Protein AF-A0A8T3Y8F7-F1 (afdb_monomer_lite)

Sequence (311 aa):
MATIGIESIREIRLNVVPAERRFDSCDDLAVHEHVRDAYQSKKYDGEPKSKDEADAQGKKSFNGLMSSFSRICTYPSDQGTVVIADIAPTRYLISQAMRDVVKASPGLSKEEIQDMSPDMANVSLVTPVKSNNQYFLLSQIKGKALGSGEIHAALVAGNIDAGYLKSKNPLAAALREECSEELGMDLSTLDHTSAVYMVDERETGQVNFAFVARNADADRIFDAYEASTKAKLAQKESLEVMALSLLPVAGIALVPLEGAGRGVNVRCYVPSEKGLLWVTETRGLRPYTQATLEYLTDQKNVRFLLEKAGF

pLDDT: mean 88.37, std 11.34, range [41.53, 98.0]

Secondary structure (DSSP, 8-state):
--EEEE-SEEEEEEEEP-S-B-TT--GGGPPPHHHHHHHHHTTGGGS-SSHHHHHHTT-S----EEEEEEEEEEEEETTEEEEEEEEEEEETHHHHHHHHHHHHSTT--HHHHHHH---EEEEEEEEEEEETTEEEEEEEEE-SSTTTTSEESSSEEEE-BGGGGGSSSHHHHHHHHHIIIIIS--GGGG-BPSP-EEEEEGGGTEEEEEEEBSS--HHHHHHHHHHHHHHHHTSSS-HHHHHHHH-SEEEEEEEESSS--SSEEEEEEEEETTEEEEEEEEE-B-HHHHHHHHHTTSHHHHHHHHHHHT-

Structure (mmCIF, N/CA/C/O backbone):
data_AF-A0A8T3Y8F7-F1
#
_entry.id   AF-A0A8T3Y8F7-F1
#
loop_
_atom_site.group_PDB
_atom_site.id
_atom_site.type_symbol
_atom_site.label_atom_id
_atom_site.label_alt_id
_atom_site.label_comp_id
_atom_site.label_asym_id
_atom_site.label_entity_id
_atom_site.label_seq_id
_atom_site.pdbx_PDB_ins_code
_atom_site.Cartn_x
_atom_site.Cartn_y
_atom_site.Cartn_z
_atom_site.occupancy
_atom_site.B_iso_or_equiv
_atom_site.auth_seq_id
_atom_site.auth_comp_id
_atom_site.auth_asym_id
_atom_site.auth_atom_id
_atom_site.pdbx_PDB_model_num
ATOM 1 N N . MET A 1 1 ? 3.620 14.468 -4.538 1.00 72.00 1 MET A N 1
ATOM 2 C CA . MET A 1 1 ? 2.832 14.231 -3.314 1.00 72.00 1 MET A CA 1
ATOM 3 C C . MET A 1 1 ? 1.844 13.123 -3.579 1.00 72.00 1 MET A C 1
ATOM 5 O O . MET A 1 1 ? 1.186 13.164 -4.619 1.00 72.00 1 MET A O 1
ATOM 9 N N . ALA A 1 2 ? 1.736 12.178 -2.649 1.00 83.00 2 ALA A N 1
ATOM 10 C CA . ALA A 1 2 ? 0.695 11.163 -2.664 1.00 83.00 2 ALA A CA 1
ATOM 11 C C . ALA A 1 2 ? -0.717 11.782 -2.663 1.00 83.00 2 ALA A C 1
ATOM 13 O O . ALA A 1 2 ? -0.964 12.768 -1.971 1.00 83.00 2 ALA A O 1
ATOM 14 N N . THR A 1 3 ? -1.647 11.210 -3.431 1.00 91.31 3 THR A N 1
ATOM 15 C CA . THR A 1 3 ? -3.051 11.668 -3.525 1.00 91.31 3 THR A CA 1
ATOM 16 C C . THR A 1 3 ? -3.984 10.493 -3.796 1.00 91.31 3 THR A C 1
ATOM 18 O O . THR A 1 3 ? -3.533 9.466 -4.293 1.00 91.31 3 THR A O 1
ATOM 21 N N . ILE A 1 4 ? -5.287 10.628 -3.550 1.00 91.69 4 ILE A N 1
ATOM 22 C CA . ILE A 1 4 ? -6.250 9.661 -4.096 1.00 91.69 4 ILE A CA 1
ATOM 23 C C . ILE A 1 4 ? -6.363 9.890 -5.606 1.00 91.69 4 ILE A C 1
ATOM 25 O O . ILE A 1 4 ? -6.675 10.993 -6.049 1.00 91.69 4 ILE A O 1
ATOM 29 N N . GLY A 1 5 ? -6.022 8.867 -6.393 1.00 89.56 5 GLY A N 1
ATOM 30 C CA . GLY A 1 5 ? -5.962 8.945 -7.854 1.00 89.56 5 GLY A CA 1
ATOM 31 C C . GLY A 1 5 ? -7.200 8.384 -8.554 1.00 89.56 5 GLY A C 1
ATOM 32 O O . GLY A 1 5 ? -7.607 8.903 -9.588 1.00 89.56 5 GLY A O 1
ATOM 33 N N . ILE A 1 6 ? -7.804 7.326 -8.002 1.00 94.38 6 ILE A N 1
ATOM 34 C CA . ILE A 1 6 ? -9.037 6.718 -8.525 1.00 94.38 6 ILE A CA 1
ATOM 35 C C . ILE A 1 6 ? -9.992 6.510 -7.358 1.00 94.38 6 ILE A C 1
ATOM 37 O O . ILE A 1 6 ? -9.629 5.868 -6.377 1.00 94.38 6 ILE A O 1
ATOM 41 N N . GLU A 1 7 ? -11.220 6.998 -7.484 1.00 93.88 7 GLU A N 1
ATOM 42 C CA . GLU A 1 7 ? -12.253 6.898 -6.453 1.00 93.88 7 GLU A CA 1
ATOM 43 C C . GLU A 1 7 ? -13.408 5.988 -6.883 1.00 93.88 7 GLU A C 1
ATOM 45 O O . GLU A 1 7 ? -13.609 5.716 -8.074 1.00 93.88 7 GLU A O 1
ATOM 50 N N . SER A 1 8 ? -14.203 5.554 -5.899 1.00 92.88 8 SER A N 1
ATOM 51 C CA . SER A 1 8 ? -15.443 4.795 -6.105 1.00 92.88 8 SER A CA 1
ATOM 52 C C . SER A 1 8 ? -15.264 3.585 -7.024 1.00 92.88 8 SER A C 1
ATOM 54 O O . SER A 1 8 ? -16.085 3.328 -7.906 1.00 92.88 8 SER A O 1
ATOM 56 N N . ILE A 1 9 ? -14.172 2.842 -6.839 1.00 96.56 9 ILE A N 1
ATOM 57 C CA . ILE A 1 9 ? -13.881 1.644 -7.621 1.00 96.56 9 ILE A CA 1
ATOM 58 C C . ILE A 1 9 ? -14.970 0.609 -7.346 1.00 96.56 9 ILE A C 1
ATOM 60 O O . ILE A 1 9 ? -15.207 0.189 -6.212 1.00 96.56 9 ILE A O 1
ATOM 64 N N . ARG A 1 10 ? -15.647 0.210 -8.418 1.00 94.69 10 ARG A N 1
ATOM 65 C CA . ARG A 1 10 ? -16.673 -0.830 -8.407 1.00 94.69 10 ARG A CA 1
ATOM 66 C C . ARG A 1 10 ? -16.075 -2.193 -8.720 1.00 94.69 10 ARG A C 1
ATOM 68 O O . ARG A 1 10 ? -16.471 -3.195 -8.134 1.00 94.69 10 ARG A O 1
ATOM 75 N N . GLU A 1 11 ? -15.173 -2.233 -9.693 1.00 95.19 11 GLU A N 1
ATOM 76 C CA . GLU A 1 11 ? -14.611 -3.464 -10.231 1.00 95.19 11 GLU A CA 1
ATOM 77 C C . GLU A 1 11 ? -13.173 -3.218 -10.685 1.00 95.19 11 GLU A C 1
ATOM 79 O O . GLU A 1 11 ? -12.876 -2.182 -11.282 1.00 95.19 11 GLU A O 1
ATOM 84 N N . ILE A 1 12 ? -12.302 -4.198 -10.437 1.00 96.62 12 ILE A N 1
ATOM 85 C CA . ILE A 1 12 ? -10.955 -4.248 -11.003 1.00 96.62 12 ILE A CA 1
ATOM 86 C C . ILE A 1 12 ? -10.829 -5.522 -11.831 1.00 96.62 12 ILE A C 1
ATOM 88 O O . ILE A 1 12 ? -11.021 -6.626 -11.319 1.00 96.62 12 ILE A O 1
ATOM 92 N N . ARG A 1 13 ? -10.472 -5.364 -13.105 1.00 96.38 13 ARG A N 1
ATOM 93 C CA . ARG A 1 13 ? -10.138 -6.451 -14.026 1.00 96.38 13 ARG A CA 1
ATOM 94 C C . ARG A 1 13 ? -8.639 -6.429 -14.270 1.00 96.38 13 ARG A C 1
ATOM 96 O O . ARG A 1 13 ? -8.120 -5.465 -14.827 1.00 96.38 13 ARG A O 1
ATOM 103 N N . LEU A 1 14 ? -7.961 -7.482 -13.830 1.00 97.19 14 LEU A N 1
ATOM 104 C CA . LEU A 1 14 ? -6.518 -7.620 -13.984 1.00 97.19 14 LEU A CA 1
ATOM 105 C C . LEU A 1 14 ? -6.192 -8.581 -15.121 1.00 97.19 14 LEU A C 1
ATOM 107 O O . LEU A 1 14 ? -6.628 -9.733 -15.093 1.00 97.19 14 LEU A O 1
ATOM 111 N N . ASN A 1 15 ? -5.375 -8.125 -16.067 1.00 97.06 15 ASN A N 1
ATOM 112 C CA . ASN A 1 15 ? -4.723 -8.990 -17.039 1.00 97.06 15 ASN A CA 1
ATOM 113 C C . ASN A 1 15 ? -3.286 -9.228 -16.574 1.00 97.06 15 ASN A C 1
ATOM 115 O O . ASN A 1 15 ? -2.488 -8.298 -16.472 1.00 97.06 15 ASN A O 1
ATOM 119 N N . VAL A 1 16 ? -2.952 -10.478 -16.266 1.00 97.00 16 VAL A N 1
ATOM 120 C CA . VAL A 1 16 ? -1.590 -10.834 -15.862 1.00 97.00 16 VAL A CA 1
ATOM 121 C C . VAL A 1 16 ? -0.736 -11.003 -17.111 1.00 97.00 16 VAL A C 1
ATOM 123 O O . VAL A 1 16 ? -0.972 -11.905 -17.915 1.00 97.00 16 VAL A O 1
ATOM 126 N N . VAL A 1 17 ? 0.273 -10.150 -17.254 1.00 96.44 17 VAL A N 1
ATOM 127 C CA . VAL A 1 17 ? 1.297 -10.272 -18.287 1.00 96.44 17 VAL A CA 1
ATOM 128 C C . VAL A 1 17 ? 2.363 -11.249 -17.780 1.00 96.44 17 VAL A C 1
ATOM 130 O O . VAL A 1 17 ? 2.964 -11.005 -16.735 1.00 96.44 17 VAL A O 1
ATOM 133 N N . PRO A 1 18 ? 2.616 -12.372 -18.477 1.00 92.69 18 PRO A N 1
ATOM 134 C CA . PRO A 1 18 ? 3.508 -13.416 -17.971 1.00 92.69 18 PRO A CA 1
ATOM 135 C C . PRO A 1 18 ? 4.997 -13.039 -18.034 1.00 92.69 18 PRO A C 1
ATOM 137 O O . PRO A 1 18 ? 5.813 -13.669 -17.366 1.00 92.69 18 PRO A O 1
ATOM 140 N N . ALA A 1 19 ? 5.364 -12.049 -18.851 1.00 94.94 19 ALA A N 1
ATOM 141 C CA . ALA A 1 19 ? 6.744 -11.607 -19.013 1.00 94.94 19 ALA A CA 1
ATOM 142 C C . ALA A 1 19 ? 7.189 -10.697 -17.855 1.00 94.94 19 ALA A C 1
ATOM 144 O O . ALA A 1 19 ? 6.451 -9.806 -17.440 1.00 94.94 19 ALA A O 1
ATOM 145 N N . GLU A 1 20 ? 8.416 -10.902 -17.362 1.00 94.50 20 GLU A N 1
ATOM 146 C CA . GLU A 1 20 ? 9.040 -10.008 -16.378 1.00 94.50 20 GLU A CA 1
ATOM 147 C C . GLU A 1 20 ? 9.267 -8.624 -17.003 1.00 94.50 20 GLU A C 1
ATOM 149 O O . GLU A 1 20 ? 9.954 -8.501 -18.017 1.00 94.50 20 GLU A O 1
ATOM 154 N N . ARG A 1 21 ? 8.734 -7.582 -16.361 1.00 94.69 21 ARG A N 1
ATOM 155 C CA . ARG A 1 21 ? 9.049 -6.184 -16.635 1.00 94.69 21 ARG A CA 1
ATOM 156 C C . ARG A 1 21 ? 10.413 -5.853 -16.034 1.00 94.69 21 ARG A C 1
ATOM 158 O O . ARG A 1 21 ? 10.587 -5.763 -14.815 1.00 94.69 21 ARG A O 1
ATOM 165 N N . ARG A 1 22 ? 11.395 -5.691 -16.911 1.00 92.69 22 ARG A N 1
ATOM 166 C CA . ARG A 1 22 ? 12.794 -5.379 -16.595 1.00 92.69 22 ARG A CA 1
ATOM 167 C C . ARG A 1 22 ? 13.121 -3.942 -16.992 1.00 92.69 22 ARG A C 1
ATOM 169 O O . ARG A 1 22 ? 12.392 -3.318 -17.754 1.00 92.69 22 ARG A O 1
ATOM 176 N N . PHE A 1 23 ? 14.264 -3.438 -16.531 1.00 92.25 23 PHE A N 1
ATOM 177 C CA . PHE A 1 23 ? 14.743 -2.103 -16.909 1.00 92.25 23 PHE A CA 1
ATOM 178 C C . PHE A 1 23 ? 14.989 -1.958 -18.427 1.00 92.25 23 PHE A C 1
ATOM 180 O O . PHE A 1 23 ? 14.944 -0.849 -18.946 1.00 92.25 23 PHE A O 1
ATOM 187 N N . ASP A 1 24 ? 15.250 -3.064 -19.131 1.00 92.38 24 ASP A N 1
ATOM 188 C CA . ASP A 1 24 ? 15.503 -3.130 -20.576 1.00 92.38 24 ASP A CA 1
ATOM 189 C C . ASP A 1 24 ? 14.273 -3.555 -21.399 1.00 92.38 24 ASP A C 1
ATOM 191 O O . ASP A 1 24 ? 14.394 -3.824 -22.592 1.00 92.38 24 ASP A O 1
ATOM 195 N N . SER A 1 25 ? 13.097 -3.659 -20.772 1.00 94.69 25 SER A N 1
ATOM 196 C CA . SER A 1 25 ? 11.861 -4.007 -21.478 1.00 94.69 25 SER A CA 1
ATOM 197 C C . SER A 1 25 ? 11.444 -2.909 -22.459 1.00 94.69 25 SER A C 1
ATOM 199 O O . SER A 1 25 ? 11.764 -1.734 -22.275 1.00 94.69 25 SER A O 1
ATOM 201 N N . CYS A 1 26 ? 10.732 -3.302 -23.513 1.00 92.69 26 CYS A N 1
ATOM 202 C CA . CYS A 1 26 ? 10.234 -2.415 -24.565 1.00 92.69 26 CYS A CA 1
ATOM 203 C C . CYS A 1 26 ? 8.699 -2.454 -24.629 1.00 92.69 26 CYS A C 1
ATOM 205 O O . CYS A 1 26 ? 8.064 -3.246 -23.927 1.00 92.69 26 CYS A O 1
ATOM 207 N N . ASP A 1 27 ? 8.129 -1.602 -25.484 1.00 92.00 27 ASP A N 1
ATOM 208 C CA . ASP A 1 27 ? 6.693 -1.528 -25.775 1.00 92.00 27 ASP A CA 1
ATOM 209 C C . ASP A 1 27 ? 5.845 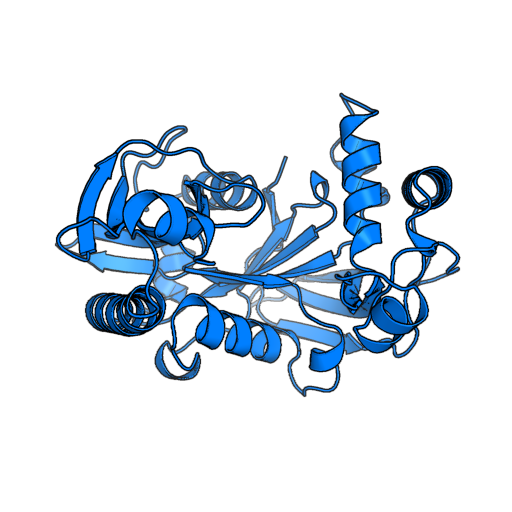-1.373 -24.499 1.00 92.00 27 ASP A C 1
ATOM 211 O O . ASP A 1 27 ? 6.178 -0.574 -23.623 1.00 92.00 27 ASP A O 1
ATOM 215 N N . ASP A 1 28 ? 4.777 -2.160 -24.362 1.00 89.56 28 ASP A N 1
ATOM 216 C CA . ASP A 1 28 ? 3.835 -2.116 -23.238 1.00 89.56 28 ASP A CA 1
ATOM 217 C C . ASP A 1 28 ? 4.464 -2.458 -21.876 1.00 89.56 28 ASP A C 1
ATOM 219 O O . ASP A 1 28 ? 3.794 -2.348 -20.854 1.00 89.56 28 ASP A O 1
ATOM 223 N N . LEU A 1 29 ? 5.727 -2.897 -21.834 1.00 94.50 29 LEU A N 1
ATOM 224 C CA . LEU A 1 29 ? 6.481 -3.171 -20.606 1.00 94.50 29 LEU A CA 1
ATOM 225 C C . LEU A 1 29 ? 7.627 -2.179 -20.379 1.00 94.50 29 LEU A C 1
ATOM 227 O O . LEU A 1 29 ? 8.376 -2.328 -19.410 1.00 94.50 29 LEU A O 1
ATOM 231 N N . ALA A 1 30 ? 7.782 -1.171 -21.237 1.00 94.62 30 ALA A N 1
ATOM 232 C CA . ALA A 1 30 ? 8.869 -0.213 -21.128 1.00 94.62 30 ALA A CA 1
ATOM 233 C C . ALA A 1 30 ? 8.906 0.464 -19.748 1.00 94.62 30 ALA A C 1
ATOM 235 O O . ALA A 1 30 ? 7.884 0.759 -19.120 1.00 94.62 30 ALA A O 1
ATOM 236 N N . VAL A 1 31 ? 10.124 0.687 -19.261 1.00 95.06 31 VAL A N 1
ATOM 237 C CA . VAL A 1 31 ? 10.403 1.532 -18.098 1.00 95.06 31 VAL A CA 1
ATOM 238 C C . VAL A 1 31 ? 10.923 2.860 -18.630 1.00 95.06 31 VAL A C 1
ATOM 240 O O . VAL A 1 31 ? 11.745 2.870 -19.549 1.00 95.06 31 VAL A O 1
ATOM 243 N N . HIS A 1 32 ? 10.451 3.967 -18.058 1.00 96.12 32 HIS A N 1
ATOM 244 C CA . HIS A 1 32 ? 10.856 5.302 -18.486 1.00 96.12 32 HIS A CA 1
ATOM 245 C C . HIS A 1 32 ? 12.386 5.455 -18.472 1.00 96.12 32 HIS A C 1
ATOM 247 O O . HIS A 1 32 ? 13.063 4.970 -17.558 1.00 96.12 32 HIS A O 1
ATOM 253 N N . GLU A 1 33 ? 12.938 6.155 -19.466 1.00 96.31 33 GLU A N 1
ATOM 254 C CA . GLU A 1 33 ? 14.385 6.237 -19.692 1.00 96.31 33 GLU A CA 1
ATOM 255 C C . GLU A 1 33 ? 15.163 6.744 -18.472 1.00 96.31 33 GLU A C 1
ATOM 257 O O . GLU A 1 33 ? 16.137 6.119 -18.074 1.00 96.31 33 GLU A O 1
ATOM 262 N N . HIS A 1 34 ? 14.684 7.785 -17.788 1.00 95.69 34 HIS A N 1
ATOM 263 C CA . HIS A 1 34 ? 15.323 8.283 -16.566 1.00 95.69 34 HIS A CA 1
ATOM 264 C C . HIS A 1 34 ? 15.403 7.236 -15.447 1.00 95.69 34 HIS A C 1
ATOM 266 O O . HIS A 1 34 ? 16.423 7.134 -14.763 1.00 95.69 34 HIS A O 1
ATOM 272 N N . VAL A 1 35 ? 14.356 6.425 -15.270 1.00 96.31 35 VAL A N 1
ATOM 273 C CA . VAL A 1 35 ? 14.344 5.353 -14.266 1.00 96.31 35 VAL A CA 1
ATOM 274 C C . VAL A 1 35 ? 15.277 4.223 -14.690 1.00 96.31 35 VAL A C 1
ATOM 276 O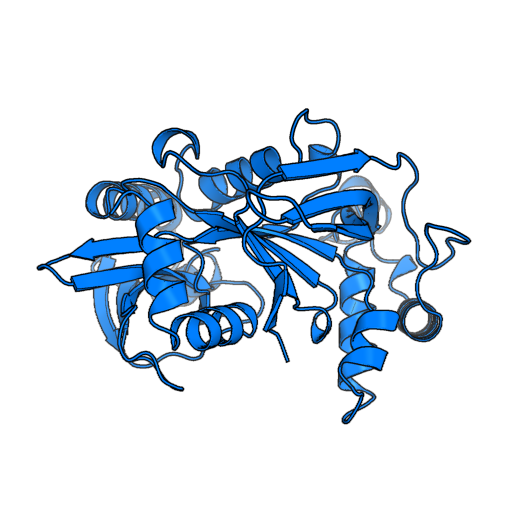 O . VAL A 1 35 ? 16.022 3.705 -13.858 1.00 96.31 35 VAL A O 1
ATOM 279 N N . ARG A 1 36 ? 15.301 3.873 -15.980 1.00 96.56 36 ARG A N 1
ATOM 280 C CA . ARG A 1 36 ? 16.244 2.901 -16.546 1.00 96.56 36 ARG A CA 1
ATOM 281 C C . ARG A 1 36 ? 17.696 3.330 -16.326 1.00 96.56 36 ARG A C 1
ATOM 283 O O . ARG A 1 36 ? 18.497 2.538 -15.830 1.00 96.56 36 ARG A O 1
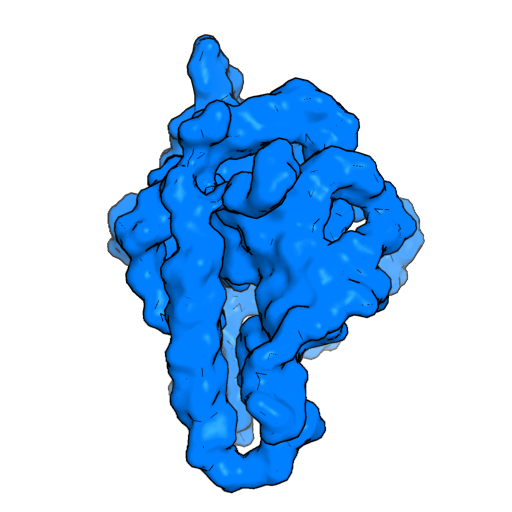ATOM 290 N N . ASP A 1 37 ? 18.025 4.575 -16.642 1.00 96.38 37 ASP A N 1
ATOM 291 C CA . ASP A 1 37 ? 19.382 5.111 -16.538 1.00 96.38 37 ASP A CA 1
ATOM 292 C C . ASP A 1 37 ? 19.830 5.189 -15.067 1.00 96.38 37 ASP A C 1
ATOM 294 O O . ASP A 1 37 ? 20.960 4.820 -14.718 1.00 96.38 37 ASP A O 1
ATOM 298 N N . ALA A 1 38 ? 18.925 5.577 -14.160 1.00 96.50 38 ALA A N 1
ATOM 299 C CA . ALA A 1 38 ? 19.158 5.504 -12.719 1.00 96.50 38 ALA A CA 1
ATOM 300 C C . ALA A 1 38 ? 19.394 4.054 -12.257 1.00 96.50 38 ALA A C 1
ATOM 302 O O . ALA A 1 38 ? 20.355 3.777 -11.538 1.00 96.50 38 ALA A O 1
ATOM 303 N N . TYR A 1 39 ? 18.578 3.106 -12.721 1.00 96.56 39 TYR A N 1
ATOM 304 C CA . TYR A 1 39 ? 18.707 1.689 -12.383 1.00 96.56 39 TYR A CA 1
ATOM 305 C C . TYR A 1 39 ? 20.062 1.107 -12.820 1.00 96.56 39 TYR A C 1
ATOM 307 O O . TYR A 1 39 ? 20.736 0.421 -12.043 1.00 96.56 39 TYR A O 1
ATOM 315 N N . GLN A 1 40 ? 20.491 1.418 -14.046 1.00 95.88 40 GLN A N 1
ATOM 316 C CA . GLN A 1 40 ? 21.772 0.978 -14.601 1.00 95.88 40 GLN A CA 1
ATOM 317 C C . GLN A 1 40 ? 22.963 1.629 -13.894 1.00 95.88 40 GLN A C 1
ATOM 319 O O . GLN A 1 40 ? 23.891 0.929 -13.481 1.00 95.88 40 GLN A O 1
ATOM 324 N N . SER A 1 41 ? 22.940 2.952 -13.703 1.00 95.56 41 SER A N 1
ATOM 325 C CA . SER A 1 41 ? 24.039 3.683 -13.053 1.00 95.56 41 SER A CA 1
ATOM 326 C C . SER A 1 41 ? 24.266 3.242 -11.603 1.00 95.56 41 SER A C 1
ATOM 328 O O . SER A 1 41 ? 25.408 3.194 -11.139 1.00 95.56 41 SER A O 1
ATOM 330 N N . LYS A 1 42 ? 23.199 2.838 -10.902 1.00 95.81 42 LYS A N 1
ATOM 331 C CA . LYS A 1 42 ? 23.252 2.271 -9.546 1.00 95.81 42 LYS A CA 1
ATOM 332 C C . LYS A 1 42 ? 23.576 0.778 -9.500 1.00 95.81 42 LYS A C 1
ATOM 334 O O . LYS A 1 42 ? 23.748 0.240 -8.410 1.00 95.81 42 LYS A O 1
ATOM 339 N N . LYS A 1 43 ? 23.708 0.121 -10.658 1.00 94.06 43 LYS A N 1
ATOM 340 C CA . LYS A 1 43 ? 23.996 -1.316 -10.803 1.00 94.06 43 LYS A CA 1
ATOM 341 C C . LYS A 1 43 ? 22.958 -2.224 -10.131 1.00 94.06 43 LYS A C 1
ATOM 343 O O . LYS A 1 43 ? 23.296 -3.324 -9.700 1.00 94.06 43 LYS A O 1
ATOM 348 N N . TYR A 1 44 ? 21.694 -1.801 -10.079 1.00 94.06 44 TYR A N 1
ATOM 349 C CA . TYR A 1 44 ? 20.625 -2.592 -9.456 1.00 94.06 44 TYR A CA 1
ATOM 350 C C . TYR A 1 44 ? 20.325 -3.906 -10.182 1.00 94.06 44 TYR A C 1
ATOM 352 O O . TYR A 1 44 ? 19.793 -4.830 -9.575 1.00 94.06 44 TYR A O 1
ATOM 360 N N . ASP A 1 45 ? 20.700 -4.034 -11.457 1.00 88.69 45 ASP A N 1
ATOM 361 C CA . ASP A 1 45 ? 20.543 -5.292 -12.195 1.00 88.69 45 ASP A CA 1
ATOM 362 C C . ASP A 1 45 ? 21.353 -6.454 -11.596 1.00 88.69 45 ASP A C 1
ATOM 364 O O . ASP A 1 45 ? 20.930 -7.607 -11.678 1.00 88.69 45 ASP A O 1
ATOM 368 N N . GLY A 1 46 ? 22.477 -6.143 -10.940 1.00 87.06 46 GLY A N 1
ATOM 369 C CA . GLY A 1 46 ? 23.342 -7.119 -10.275 1.00 87.06 46 GLY A CA 1
ATOM 370 C C . GLY A 1 46 ? 22.902 -7.503 -8.859 1.00 87.06 46 GLY A C 1
ATOM 371 O O . GLY A 1 46 ? 23.640 -8.202 -8.162 1.00 87.06 46 GLY A O 1
ATOM 372 N N . GLU A 1 47 ? 21.749 -7.028 -8.385 1.00 91.62 47 GLU A N 1
ATOM 373 C CA . GLU A 1 47 ? 21.192 -7.450 -7.100 1.00 91.62 47 GLU A CA 1
ATOM 374 C C . GLU A 1 47 ? 20.312 -8.699 -7.265 1.00 91.62 47 GLU A C 1
ATOM 376 O O . GLU A 1 47 ? 19.483 -8.744 -8.177 1.00 91.62 47 GLU A O 1
ATOM 381 N N . PRO A 1 48 ? 20.471 -9.715 -6.398 1.00 90.12 48 PRO A N 1
ATOM 382 C CA . PRO A 1 48 ? 19.759 -10.977 -6.532 1.00 90.12 48 PRO A CA 1
ATOM 383 C C . PRO A 1 48 ? 18.273 -10.790 -6.233 1.00 90.12 48 PRO A C 1
ATOM 385 O O . PRO A 1 48 ? 17.909 -10.055 -5.306 1.00 90.12 48 PRO A O 1
ATOM 388 N N . LYS A 1 49 ? 17.416 -11.492 -6.982 1.00 87.56 49 LYS A N 1
ATOM 389 C CA . LYS A 1 49 ? 15.954 -11.481 -6.782 1.00 87.56 49 LYS A CA 1
ATOM 390 C C . LYS A 1 49 ? 15.397 -12.690 -6.044 1.00 87.56 49 LYS A C 1
ATOM 392 O O . LYS A 1 49 ? 14.220 -12.714 -5.694 1.00 87.56 49 LYS A O 1
ATOM 397 N N . SER A 1 50 ? 16.229 -13.688 -5.790 1.00 89.06 50 SER A N 1
ATOM 398 C CA . SER A 1 50 ? 15.861 -14.883 -5.041 1.00 89.06 50 SER A CA 1
ATOM 399 C C . SER A 1 50 ? 16.974 -15.270 -4.081 1.00 89.06 50 SER A C 1
ATOM 401 O O . SER A 1 50 ? 18.112 -14.803 -4.193 1.00 89.06 50 SER A O 1
ATOM 403 N N . LYS A 1 5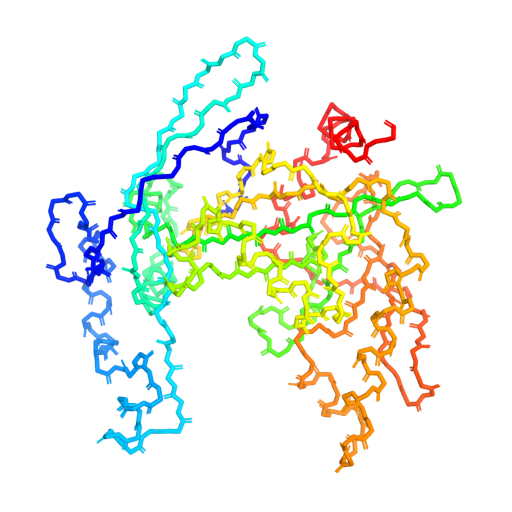1 ? 16.645 -16.158 -3.142 1.00 91.62 51 LYS A N 1
ATOM 404 C CA . LYS A 1 51 ? 17.641 -16.764 -2.265 1.00 91.62 51 LYS A CA 1
ATOM 405 C C . LYS A 1 51 ? 18.719 -17.500 -3.066 1.00 91.62 51 LYS A C 1
ATOM 407 O O . LYS A 1 51 ? 19.893 -17.288 -2.802 1.00 91.62 51 LYS A O 1
ATOM 412 N N . ASP A 1 52 ? 18.329 -18.276 -4.075 1.00 92.75 52 ASP A N 1
ATOM 413 C CA . ASP A 1 52 ? 19.268 -19.041 -4.904 1.00 92.75 52 ASP A CA 1
ATOM 414 C C . ASP A 1 52 ? 20.259 -18.127 -5.637 1.00 92.75 52 ASP A C 1
ATOM 416 O O . ASP A 1 52 ? 21.456 -18.408 -5.689 1.00 92.75 52 ASP A O 1
ATOM 420 N N . GLU A 1 53 ? 19.783 -16.994 -6.165 1.00 92.69 53 GLU A N 1
ATOM 421 C CA . GLU A 1 53 ? 20.657 -15.994 -6.779 1.00 92.69 53 GLU A CA 1
ATOM 422 C C . GLU A 1 53 ? 21.573 -15.323 -5.752 1.00 92.69 53 GLU A C 1
ATOM 424 O O . GLU A 1 53 ? 22.738 -15.063 -6.053 1.00 92.69 53 GLU A O 1
ATOM 429 N N . ALA A 1 54 ? 21.075 -15.041 -4.545 1.00 93.25 54 ALA A N 1
ATOM 430 C CA . ALA A 1 54 ? 21.887 -14.456 -3.485 1.00 93.25 54 ALA A CA 1
ATOM 431 C C . ALA A 1 54 ? 22.991 -15.416 -3.039 1.00 93.25 54 ALA A C 1
ATOM 433 O O . ALA A 1 54 ? 24.152 -15.011 -2.984 1.00 93.25 54 ALA A O 1
ATOM 434 N N . ASP A 1 55 ? 22.655 -16.686 -2.820 1.00 93.50 55 ASP A N 1
ATOM 435 C CA . ASP A 1 55 ? 23.599 -17.735 -2.442 1.00 93.50 55 ASP A CA 1
ATOM 436 C C . ASP A 1 55 ? 24.666 -17.924 -3.538 1.00 93.50 55 ASP A C 1
ATOM 438 O O . ASP A 1 55 ? 25.862 -17.944 -3.239 1.00 93.50 55 ASP A O 1
ATOM 442 N N . ALA A 1 56 ? 24.266 -17.945 -4.818 1.00 94.31 56 ALA A N 1
ATOM 443 C CA . ALA A 1 56 ? 25.189 -18.021 -5.957 1.00 94.31 56 ALA A CA 1
ATOM 444 C C . ALA A 1 56 ? 26.134 -16.808 -6.063 1.00 94.31 56 ALA A C 1
ATOM 446 O O . ALA A 1 56 ? 27.257 -16.933 -6.552 1.00 94.31 56 ALA A O 1
ATOM 447 N N . GLN A 1 57 ? 25.694 -15.639 -5.595 1.00 93.56 57 GLN A N 1
ATOM 448 C CA . GLN A 1 57 ? 26.480 -14.403 -5.564 1.00 93.56 57 GLN A CA 1
ATOM 449 C C . GLN A 1 57 ? 27.220 -14.182 -4.231 1.00 93.56 57 GLN A C 1
ATOM 451 O O . GLN A 1 57 ? 27.884 -13.157 -4.068 1.00 93.56 57 GLN A O 1
ATOM 456 N N . GLY A 1 58 ? 27.105 -15.096 -3.258 1.00 93.06 58 GLY A N 1
ATOM 457 C CA . GLY A 1 58 ? 27.683 -14.934 -1.919 1.00 93.06 58 GLY A CA 1
ATOM 458 C C . GLY A 1 58 ? 27.061 -13.795 -1.096 1.00 93.06 58 GLY A C 1
ATOM 459 O O . GLY A 1 58 ? 27.708 -13.247 -0.199 1.00 93.06 58 GLY A O 1
ATOM 460 N N . LYS A 1 59 ? 25.820 -13.406 -1.400 1.00 89.75 59 LYS A N 1
ATOM 461 C CA . LYS A 1 59 ? 25.059 -12.352 -0.717 1.00 89.75 59 LYS A CA 1
ATOM 462 C C . LYS A 1 59 ? 24.112 -12.956 0.324 1.00 89.75 59 LYS A C 1
ATOM 464 O O . LYS A 1 59 ? 23.565 -14.032 0.139 1.00 89.75 59 LYS A O 1
ATOM 469 N N . LYS A 1 60 ? 23.883 -12.234 1.428 1.00 85.75 60 LYS A N 1
ATOM 470 C CA . LYS A 1 60 ? 22.993 -12.671 2.530 1.00 85.75 60 LYS A CA 1
ATOM 471 C C . LYS A 1 60 ? 21.526 -12.265 2.355 1.00 85.75 60 LYS A C 1
ATOM 473 O O . LYS A 1 60 ? 20.687 -12.656 3.159 1.00 85.75 60 LYS A O 1
ATOM 478 N N . SER A 1 61 ? 21.228 -11.432 1.365 1.00 85.56 61 SER A N 1
ATOM 479 C CA . SER A 1 61 ? 19.908 -10.841 1.151 1.00 85.56 61 SER A CA 1
ATOM 480 C C . SER A 1 61 ? 19.595 -10.759 -0.333 1.00 85.56 61 SER A C 1
ATOM 482 O O . SER A 1 61 ? 20.505 -10.622 -1.149 1.00 85.56 61 SER A O 1
ATOM 484 N N . PHE A 1 62 ? 18.306 -10.772 -0.654 1.00 88.25 62 PHE A N 1
ATOM 485 C CA . PHE A 1 62 ? 17.784 -10.590 -2.001 1.00 88.25 62 PHE A CA 1
ATOM 486 C C . PHE A 1 62 ? 16.605 -9.622 -1.989 1.00 88.25 62 PHE A C 1
ATOM 488 O O . PHE A 1 62 ? 15.958 -9.426 -0.961 1.00 88.25 62 PHE A O 1
ATOM 495 N N . ASN A 1 63 ? 16.340 -9.019 -3.142 1.00 85.44 63 ASN A N 1
ATOM 496 C CA . ASN A 1 63 ? 15.203 -8.139 -3.364 1.00 85.44 63 ASN A CA 1
ATOM 497 C C . ASN A 1 63 ? 14.195 -8.876 -4.241 1.00 85.44 63 ASN A C 1
ATOM 499 O O . ASN A 1 63 ? 14.403 -8.978 -5.446 1.00 85.44 63 ASN A O 1
ATOM 503 N N . GLY A 1 64 ? 13.135 -9.405 -3.626 1.00 84.00 64 GLY A N 1
ATOM 504 C CA . GLY A 1 64 ? 12.154 -10.265 -4.289 1.00 84.00 64 GLY A CA 1
ATOM 505 C C . GLY A 1 64 ? 11.553 -9.689 -5.577 1.00 84.00 64 GLY A C 1
ATOM 506 O O . GLY A 1 64 ? 11.595 -8.482 -5.849 1.00 84.00 64 GLY A O 1
ATOM 507 N N . LEU A 1 65 ? 10.964 -10.578 -6.375 1.00 91.56 65 LEU A N 1
ATOM 508 C CA . LEU A 1 65 ? 10.207 -10.194 -7.559 1.00 91.56 65 LEU A CA 1
ATOM 509 C C . LEU A 1 65 ? 8.801 -9.756 -7.135 1.00 91.56 65 LEU A C 1
ATOM 511 O O . LEU A 1 65 ? 7.994 -10.567 -6.698 1.00 91.56 65 LEU A O 1
ATOM 515 N N . MET A 1 66 ? 8.517 -8.467 -7.278 1.00 94.81 66 MET A N 1
ATOM 516 C CA . MET A 1 66 ? 7.210 -7.882 -6.984 1.00 94.81 66 MET A CA 1
ATOM 517 C C . MET A 1 66 ? 6.373 -7.834 -8.263 1.00 94.81 66 MET A C 1
ATOM 519 O O . MET A 1 66 ? 6.687 -8.494 -9.253 1.00 94.81 66 MET A O 1
ATOM 523 N N . SER A 1 67 ? 5.334 -7.009 -8.273 1.00 97.31 67 SER A N 1
ATOM 524 C CA . SER A 1 67 ? 4.515 -6.751 -9.449 1.00 97.31 67 SER A CA 1
ATOM 525 C C . SER A 1 67 ? 4.393 -5.253 -9.696 1.00 97.31 67 SER A C 1
ATOM 527 O O . SER A 1 67 ? 4.447 -4.455 -8.760 1.00 97.31 67 SER A O 1
ATOM 529 N N . SER A 1 68 ? 4.214 -4.859 -10.951 1.00 97.75 68 SER A N 1
ATOM 530 C CA . SER A 1 68 ? 3.888 -3.481 -11.316 1.00 97.75 68 SER A CA 1
ATOM 531 C C . SER A 1 68 ? 2.809 -3.441 -12.379 1.00 97.75 68 SER A C 1
ATOM 533 O O . SER A 1 68 ? 2.654 -4.397 -13.145 1.00 97.75 68 SER A O 1
ATOM 535 N N . PHE A 1 69 ? 2.054 -2.347 -12.409 1.00 97.44 69 PHE A N 1
ATOM 536 C CA . PHE A 1 69 ? 1.090 -2.110 -13.467 1.00 97.44 69 PHE A CA 1
ATOM 537 C C . PHE A 1 69 ? 1.796 -1.450 -14.642 1.00 97.44 69 PHE A C 1
ATOM 539 O O . PHE A 1 69 ? 2.355 -0.365 -14.512 1.00 97.44 69 PHE A O 1
ATOM 546 N N . SER A 1 70 ? 1.788 -2.101 -15.800 1.00 95.06 70 SER A N 1
ATOM 547 C CA . SER A 1 70 ? 2.314 -1.478 -17.014 1.00 95.06 70 SER A CA 1
ATOM 548 C C . SER A 1 70 ? 1.269 -0.600 -17.704 1.00 95.06 70 SER A C 1
ATOM 550 O O . SER A 1 70 ? 1.607 0.306 -18.460 1.00 95.06 70 SER A O 1
ATOM 552 N N . ARG A 1 71 ? -0.010 -0.829 -17.382 1.00 95.50 71 ARG A N 1
ATOM 553 C CA . ARG A 1 71 ? -1.137 -0.013 -17.822 1.00 95.50 71 ARG A CA 1
ATOM 554 C C . ARG A 1 71 ? -2.248 -0.031 -16.780 1.00 95.50 71 ARG A C 1
ATOM 556 O O . ARG A 1 71 ? -2.606 -1.095 -16.277 1.00 95.50 71 ARG A O 1
ATOM 563 N N . ILE A 1 72 ? -2.838 1.132 -16.513 1.00 96.50 72 ILE A N 1
ATOM 564 C CA . ILE A 1 72 ? -4.061 1.284 -15.716 1.00 96.50 72 ILE A CA 1
ATOM 565 C C . ILE A 1 72 ? -5.027 2.165 -16.508 1.00 96.50 72 ILE A C 1
ATOM 567 O O . ILE A 1 72 ? -4.738 3.329 -16.776 1.00 96.50 72 ILE A O 1
ATOM 571 N N . CYS A 1 73 ? -6.182 1.619 -16.873 1.00 96.81 73 CYS A N 1
ATOM 572 C CA . CYS A 1 73 ? -7.251 2.339 -17.556 1.00 96.81 73 CYS A CA 1
ATOM 573 C C . CYS A 1 73 ? -8.498 2.394 -16.673 1.00 96.81 73 CYS A C 1
ATOM 575 O O . CYS A 1 73 ? -8.866 1.408 -16.031 1.00 96.81 73 CYS A O 1
ATOM 577 N N . THR A 1 74 ? -9.173 3.539 -16.673 1.00 97.06 74 THR A N 1
ATOM 578 C CA . THR A 1 74 ? -10.416 3.754 -15.930 1.00 97.06 74 THR A CA 1
ATOM 579 C C . THR A 1 74 ? -11.574 4.006 -16.884 1.00 97.06 74 THR A C 1
ATOM 581 O O . THR A 1 74 ? -11.440 4.701 -17.889 1.00 97.06 74 THR A O 1
ATOM 584 N N . TYR A 1 75 ? -12.730 3.435 -16.556 1.00 96.94 75 TYR A N 1
ATOM 585 C CA . TYR A 1 75 ? -13.970 3.617 -17.299 1.00 96.94 75 TYR A CA 1
ATOM 586 C C . TYR A 1 75 ? -15.080 4.009 -16.319 1.00 96.94 75 TYR A C 1
ATOM 588 O O . TYR A 1 75 ? -15.345 3.255 -15.374 1.00 96.94 75 TYR A O 1
ATOM 596 N N . PRO A 1 76 ? -15.730 5.171 -16.501 1.00 95.06 76 PRO A N 1
ATOM 597 C CA . PRO A 1 76 ? -16.860 5.548 -15.665 1.00 95.06 76 PRO A CA 1
ATOM 598 C C . PRO A 1 76 ? -18.048 4.604 -15.907 1.00 95.06 76 PRO A C 1
ATOM 600 O O . PRO A 1 76 ? -18.278 4.143 -17.025 1.00 95.06 76 PRO A O 1
ATOM 603 N N . SER A 1 77 ? -18.817 4.324 -14.856 1.00 93.75 77 SER A N 1
ATOM 604 C CA . SER A 1 77 ? -20.083 3.587 -14.916 1.00 93.75 77 SER A CA 1
ATOM 605 C C . SER A 1 77 ? -21.095 4.181 -13.937 1.00 93.75 77 SER A C 1
ATOM 607 O O . SER A 1 77 ? -20.715 4.860 -12.983 1.00 93.75 77 SER A O 1
ATOM 609 N N . ASP A 1 78 ? -22.374 3.850 -14.109 1.00 89.31 78 ASP A N 1
ATOM 610 C CA . ASP A 1 78 ? -23.467 4.348 -13.256 1.00 89.31 78 ASP A CA 1
ATOM 611 C C . ASP A 1 78 ? -23.309 3.998 -11.763 1.00 89.31 78 ASP A C 1
ATOM 613 O O . ASP A 1 78 ? -23.941 4.607 -10.905 1.00 89.31 78 ASP A O 1
ATOM 617 N N . GLN A 1 79 ? -22.480 3.001 -11.440 1.00 88.50 79 GLN A N 1
ATOM 618 C CA . GLN A 1 79 ? -22.257 2.509 -10.076 1.00 88.50 79 GLN A CA 1
ATOM 619 C C . GLN A 1 79 ? -20.838 2.794 -9.550 1.00 88.50 79 GLN A C 1
ATOM 621 O O . GLN A 1 79 ? -20.459 2.258 -8.510 1.00 88.50 79 GLN A O 1
ATOM 626 N N . GLY A 1 80 ? -20.042 3.592 -10.269 1.00 92.69 80 GLY A N 1
ATOM 627 C CA . GLY A 1 80 ? -18.655 3.913 -9.920 1.00 92.69 80 GLY A CA 1
ATOM 628 C C . GLY A 1 80 ? -17.669 3.620 -11.051 1.00 92.69 80 GLY A C 1
ATOM 629 O O . GLY A 1 80 ? -18.052 3.498 -12.213 1.00 92.69 80 GLY A O 1
ATOM 630 N N . THR A 1 81 ? -16.392 3.480 -10.718 1.00 96.62 81 THR A N 1
ATOM 631 C CA . THR A 1 81 ? -15.302 3.327 -11.692 1.00 96.62 81 THR A CA 1
ATOM 632 C C . THR A 1 81 ? -14.966 1.855 -11.927 1.00 96.62 81 THR A C 1
ATOM 634 O O . THR A 1 81 ? -14.759 1.099 -10.975 1.00 96.62 81 THR A O 1
ATOM 637 N N . VAL A 1 82 ? -14.874 1.441 -13.193 1.00 97.56 82 VAL A N 1
ATOM 638 C CA . VAL A 1 82 ? -14.286 0.153 -13.587 1.00 97.56 82 VAL A CA 1
ATOM 639 C C . VAL A 1 82 ? -12.821 0.381 -13.937 1.00 97.56 82 VAL A C 1
ATOM 641 O O . VAL A 1 82 ? -12.507 1.210 -14.789 1.00 97.56 82 VAL A O 1
ATOM 644 N N . VAL A 1 83 ? -11.929 -0.361 -13.290 1.00 98.00 83 VAL A N 1
ATOM 645 C CA . VAL A 1 83 ? -10.489 -0.326 -13.557 1.00 98.00 83 VAL A CA 1
ATOM 646 C C . VAL A 1 83 ? -10.109 -1.562 -14.363 1.00 98.00 83 VAL A C 1
ATOM 648 O O . VAL A 1 83 ? -10.423 -2.684 -13.968 1.00 98.00 83 VAL A O 1
ATOM 651 N N . ILE A 1 84 ? -9.423 -1.365 -15.486 1.00 97.75 84 ILE A N 1
ATOM 652 C CA . ILE A 1 84 ? -8.798 -2.438 -16.263 1.00 97.75 84 ILE A CA 1
ATOM 653 C C . ILE A 1 84 ? -7.298 -2.184 -16.239 1.00 97.75 84 ILE A C 1
ATOM 655 O O . ILE A 1 84 ? -6.856 -1.120 -16.667 1.00 97.75 84 ILE A O 1
ATOM 659 N N . ALA A 1 85 ? -6.525 -3.132 -15.716 1.00 97.69 85 ALA A N 1
ATOM 660 C CA . ALA A 1 85 ? -5.089 -2.959 -15.558 1.00 97.69 85 ALA A CA 1
ATOM 661 C C . ALA A 1 85 ? -4.309 -4.198 -15.998 1.00 97.69 85 ALA A C 1
ATOM 663 O O . ALA A 1 85 ? -4.737 -5.331 -15.765 1.00 97.69 85 ALA A O 1
ATOM 664 N N . ASP A 1 86 ? -3.144 -3.959 -16.592 1.00 97.75 86 ASP A N 1
ATOM 665 C CA . ASP A 1 86 ? -2.185 -5.000 -16.943 1.00 97.75 86 ASP A CA 1
ATOM 666 C C . ASP A 1 86 ? -1.091 -5.021 -15.878 1.00 97.75 86 ASP A C 1
ATOM 668 O O . ASP A 1 86 ? -0.480 -3.990 -15.587 1.00 97.75 86 ASP A O 1
ATOM 672 N N . ILE A 1 87 ? -0.872 -6.184 -15.269 1.00 98.00 87 ILE A N 1
ATOM 673 C CA . ILE A 1 87 ? 0.075 -6.368 -14.168 1.00 98.00 87 ILE A CA 1
ATOM 674 C C . ILE A 1 87 ? 1.148 -7.384 -14.561 1.00 98.00 87 ILE A C 1
ATOM 676 O O . ILE A 1 87 ? 0.830 -8.462 -15.062 1.00 98.00 87 ILE A O 1
ATOM 680 N N . ALA A 1 88 ? 2.415 -7.053 -14.321 1.00 97.50 88 ALA A N 1
ATOM 681 C CA . ALA A 1 88 ? 3.560 -7.875 -14.702 1.00 97.50 88 ALA A CA 1
ATOM 682 C C . ALA A 1 88 ? 4.506 -8.114 -13.512 1.00 97.50 88 ALA A C 1
ATOM 684 O O . ALA A 1 88 ? 4.699 -7.200 -12.696 1.00 97.50 88 ALA A O 1
ATOM 685 N N . PRO A 1 89 ? 5.165 -9.287 -13.421 1.00 96.88 89 PRO A N 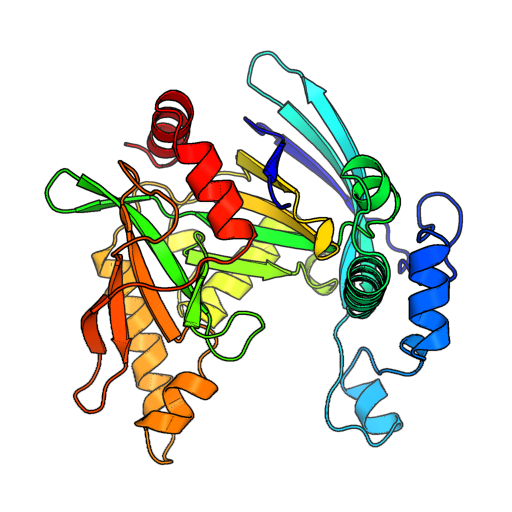1
ATOM 686 C CA . PRO A 1 89 ? 6.286 -9.488 -12.507 1.00 96.88 89 PRO A CA 1
ATOM 687 C C . PRO A 1 89 ? 7.350 -8.414 -12.737 1.00 96.88 89 PRO A C 1
ATOM 689 O O . PRO A 1 89 ? 7.727 -8.161 -13.874 1.00 96.88 89 PRO A O 1
ATOM 692 N N . THR A 1 90 ? 7.830 -7.753 -11.689 1.00 95.62 90 THR A N 1
ATOM 693 C CA . THR A 1 90 ? 8.723 -6.591 -11.801 1.00 95.62 90 THR A CA 1
ATOM 694 C C . THR A 1 90 ? 9.757 -6.611 -10.686 1.00 95.62 90 THR A C 1
ATOM 696 O O . THR A 1 90 ? 9.438 -6.879 -9.526 1.00 95.62 90 THR A O 1
ATOM 699 N N . ARG A 1 91 ? 11.018 -6.310 -11.005 1.00 92.12 91 ARG A N 1
ATOM 700 C CA . ARG A 1 91 ? 12.079 -6.262 -9.988 1.00 92.12 91 ARG A CA 1
ATOM 701 C C . ARG A 1 91 ? 11.838 -5.128 -8.992 1.00 92.12 91 ARG A C 1
ATOM 703 O O . ARG A 1 91 ? 11.673 -3.978 -9.392 1.00 92.12 91 ARG A O 1
ATOM 710 N N . TYR A 1 92 ? 11.909 -5.434 -7.694 1.00 91.06 92 TYR A N 1
ATOM 711 C CA . TYR A 1 92 ? 11.671 -4.471 -6.608 1.00 91.06 92 TYR A CA 1
ATOM 712 C C . TYR A 1 92 ? 12.473 -3.164 -6.754 1.00 91.06 92 TYR A C 1
ATOM 714 O O . TYR A 1 92 ? 11.950 -2.067 -6.531 1.00 91.06 92 TYR A O 1
ATOM 722 N N . LEU A 1 93 ? 13.737 -3.271 -7.175 1.00 93.81 93 LEU A N 1
ATOM 723 C CA . LEU A 1 93 ? 14.654 -2.134 -7.275 1.00 93.81 93 LEU A CA 1
ATOM 724 C C . LEU A 1 93 ? 14.314 -1.143 -8.397 1.00 93.81 93 LEU A C 1
ATOM 726 O O . LEU A 1 93 ? 14.868 -0.047 -8.404 1.00 93.81 93 LEU A O 1
ATOM 730 N N . ILE A 1 94 ? 13.375 -1.457 -9.297 1.00 94.06 94 ILE A N 1
ATOM 731 C CA . ILE A 1 94 ? 12.865 -0.474 -10.266 1.00 94.06 94 ILE A CA 1
ATOM 732 C C . ILE A 1 94 ? 12.182 0.685 -9.516 1.00 94.06 94 ILE A C 1
ATOM 734 O O . ILE A 1 94 ? 12.402 1.850 -9.840 1.00 94.06 94 ILE A O 1
ATOM 738 N N . SER A 1 95 ? 11.464 0.398 -8.423 1.00 92.38 95 SER A N 1
ATOM 739 C CA . SER A 1 95 ? 10.921 1.449 -7.546 1.00 92.38 95 SER A CA 1
ATOM 740 C C . SER A 1 95 ? 11.997 2.261 -6.836 1.00 92.38 95 SER A C 1
ATOM 742 O O . SER A 1 95 ? 11.829 3.456 -6.608 1.00 92.38 95 SER A O 1
ATOM 744 N N . GLN A 1 96 ? 13.117 1.622 -6.483 1.00 93.00 96 GLN A N 1
ATOM 745 C CA . GLN A 1 96 ? 14.232 2.317 -5.854 1.00 93.00 96 GLN A CA 1
ATOM 746 C C . GLN A 1 96 ? 14.898 3.275 -6.843 1.00 93.00 96 GLN A C 1
ATOM 748 O O . GLN A 1 96 ? 15.204 4.400 -6.465 1.00 93.00 96 GLN A O 1
ATOM 753 N N . ALA A 1 97 ? 15.044 2.873 -8.107 1.00 95.25 97 ALA A N 1
ATOM 754 C CA . ALA A 1 97 ? 15.519 3.761 -9.161 1.00 95.25 97 ALA A CA 1
ATOM 755 C C . ALA A 1 97 ? 14.592 4.972 -9.354 1.00 95.25 97 ALA A C 1
ATOM 757 O O . ALA A 1 97 ? 15.084 6.092 -9.442 1.00 95.25 97 ALA A O 1
ATOM 758 N N . MET A 1 98 ? 13.266 4.783 -9.316 1.00 94.94 98 MET A N 1
ATOM 759 C CA . MET A 1 98 ? 12.314 5.901 -9.372 1.00 94.94 98 MET A CA 1
ATOM 760 C C . MET A 1 98 ? 12.501 6.882 -8.203 1.00 94.94 98 MET A C 1
ATOM 762 O O . MET A 1 98 ? 12.579 8.092 -8.406 1.00 94.94 98 MET A O 1
ATOM 766 N N . ARG A 1 99 ? 12.658 6.373 -6.973 1.00 92.75 99 ARG A N 1
ATOM 767 C CA . ARG A 1 99 ? 12.943 7.216 -5.797 1.00 92.75 99 ARG A CA 1
ATOM 768 C C . ARG A 1 99 ? 14.252 7.990 -5.936 1.00 92.75 99 ARG A C 1
ATOM 770 O O . ARG A 1 99 ? 14.324 9.148 -5.527 1.00 92.75 99 ARG A O 1
ATOM 777 N N . ASP A 1 100 ? 15.276 7.365 -6.507 1.00 94.38 100 ASP A N 1
ATOM 778 C CA . ASP A 1 100 ? 16.565 8.005 -6.756 1.00 94.38 100 ASP A CA 1
ATOM 779 C C . ASP A 1 100 ? 16.441 9.144 -7.787 1.00 94.38 100 ASP A C 1
ATOM 781 O O . ASP A 1 100 ? 17.032 10.203 -7.569 1.00 94.38 100 ASP A O 1
ATOM 785 N N . VAL A 1 101 ? 15.630 8.975 -8.843 1.00 95.00 101 VAL A N 1
ATOM 786 C CA . VAL A 1 101 ? 15.318 10.035 -9.825 1.00 95.00 101 VAL A CA 1
ATOM 787 C C . VAL A 1 101 ? 14.620 11.215 -9.151 1.00 95.00 101 VAL A C 1
ATOM 789 O O . VAL A 1 101 ? 15.102 12.343 -9.238 1.00 95.00 101 VAL A O 1
ATOM 792 N N . VAL A 1 102 ? 13.533 10.966 -8.415 1.00 92.50 102 VAL A N 1
ATOM 793 C CA . VAL A 1 102 ? 12.772 12.028 -7.730 1.00 92.50 102 VAL A CA 1
ATOM 794 C C . VAL A 1 102 ? 13.646 12.778 -6.721 1.00 92.50 102 VAL A C 1
ATOM 796 O O . VAL A 1 102 ? 13.580 14.002 -6.621 1.00 92.50 102 VAL A O 1
ATOM 799 N N . LYS A 1 103 ? 14.516 12.065 -5.996 1.00 92.25 103 LYS A N 1
ATOM 800 C CA . LYS A 1 103 ? 15.446 12.674 -5.035 1.00 92.25 103 LYS A CA 1
ATOM 801 C C . LYS A 1 103 ? 16.519 13.532 -5.711 1.00 92.25 103 LYS A C 1
ATOM 803 O O . LYS A 1 103 ? 16.937 14.533 -5.131 1.00 92.25 103 LYS A O 1
ATOM 808 N N . ALA A 1 104 ? 17.002 13.125 -6.884 1.00 92.81 104 ALA A N 1
ATOM 809 C CA . ALA A 1 104 ? 18.021 13.857 -7.632 1.00 92.81 104 ALA A CA 1
ATOM 810 C C . ALA A 1 104 ? 17.464 15.098 -8.353 1.00 92.81 104 ALA A C 1
ATOM 812 O O . ALA A 1 104 ? 18.222 16.033 -8.606 1.00 92.81 104 ALA A O 1
ATOM 813 N N . SER A 1 105 ? 16.158 15.120 -8.630 1.00 91.31 105 SER A N 1
ATOM 814 C CA . SER A 1 105 ? 15.484 16.161 -9.413 1.00 91.31 105 SER A CA 1
ATOM 815 C C . SER A 1 105 ? 14.385 16.853 -8.593 1.00 91.31 105 SER A C 1
ATOM 817 O O . SER A 1 105 ? 13.194 16.645 -8.839 1.00 91.31 105 SER A O 1
ATOM 819 N N . PRO A 1 106 ? 14.747 17.677 -7.589 1.00 84.25 106 PRO A N 1
ATOM 820 C CA . PRO A 1 106 ? 13.758 18.416 -6.816 1.00 84.25 106 PRO A CA 1
ATOM 821 C C . PRO A 1 106 ? 12.998 19.394 -7.724 1.00 84.25 106 PRO A C 1
ATOM 823 O O . PRO A 1 106 ? 13.610 20.174 -8.448 1.00 84.25 106 PRO A O 1
ATOM 826 N N . GLY A 1 107 ? 11.665 19.379 -7.654 1.00 85.69 107 GLY A N 1
ATOM 827 C CA . GLY A 1 107 ? 10.803 20.291 -8.417 1.00 85.69 107 GLY A CA 1
ATOM 828 C C . GLY A 1 107 ? 10.098 19.683 -9.630 1.00 85.69 107 GLY A C 1
ATOM 829 O O . GLY A 1 107 ? 9.388 20.417 -10.310 1.00 85.69 107 GLY A O 1
ATOM 830 N N . LEU A 1 108 ? 10.244 18.376 -9.877 1.00 90.81 108 LEU A N 1
ATOM 831 C CA . LEU A 1 108 ? 9.418 17.664 -10.858 1.00 90.81 108 LEU A CA 1
ATOM 832 C C . LEU A 1 108 ? 7.922 17.869 -10.577 1.00 90.81 108 LEU A C 1
ATOM 834 O O . LEU A 1 108 ? 7.470 17.784 -9.429 1.00 90.81 108 LEU A O 1
ATOM 838 N N . SER A 1 109 ? 7.160 18.116 -11.639 1.00 91.56 109 SER A N 1
ATOM 839 C CA . SER A 1 109 ? 5.701 18.176 -11.603 1.00 91.56 109 SER A CA 1
ATOM 840 C C . SER A 1 109 ? 5.085 16.801 -11.327 1.00 91.56 109 SER A C 1
ATOM 842 O O . SER A 1 109 ? 5.738 15.756 -11.421 1.00 91.56 109 SER A O 1
ATOM 844 N N . LYS A 1 110 ? 3.795 16.787 -10.969 1.00 87.44 110 LYS A N 1
ATOM 845 C CA . LYS A 1 110 ? 3.062 15.537 -10.733 1.00 87.44 110 LYS A CA 1
ATOM 846 C C . LYS A 1 110 ? 2.984 14.713 -12.017 1.00 87.44 110 LYS A C 1
ATOM 848 O O . LYS A 1 110 ? 3.150 13.502 -11.962 1.00 87.44 110 LYS A O 1
ATOM 853 N N . GLU A 1 111 ? 2.765 15.377 -13.142 1.00 90.69 111 GLU A N 1
ATOM 854 C CA . GLU A 1 111 ? 2.631 14.782 -14.465 1.00 90.69 111 GLU A CA 1
ATOM 855 C C . GLU A 1 111 ? 3.939 14.110 -14.903 1.00 90.69 111 GLU A C 1
ATOM 857 O O . GLU A 1 111 ? 3.917 12.960 -15.332 1.00 90.69 111 GLU A O 1
ATOM 862 N N . GLU A 1 112 ? 5.086 14.767 -14.699 1.00 93.88 112 GLU A N 1
ATOM 863 C CA . GLU A 1 112 ? 6.404 14.171 -14.972 1.00 93.88 112 GLU A CA 1
ATOM 864 C C . GLU A 1 112 ? 6.661 12.939 -14.091 1.00 93.88 112 GLU A C 1
ATOM 866 O O . GLU A 1 112 ? 7.123 11.905 -14.568 1.00 93.88 112 GLU A O 1
ATOM 871 N N . ILE A 1 113 ? 6.333 13.013 -12.796 1.00 92.81 113 ILE A N 1
ATOM 872 C CA . ILE A 1 113 ? 6.460 11.866 -11.882 1.00 92.81 113 ILE A CA 1
ATOM 873 C C . ILE A 1 113 ? 5.552 10.710 -12.319 1.00 92.81 113 ILE A C 1
ATOM 875 O O . ILE A 1 113 ? 5.959 9.551 -12.238 1.00 92.81 113 ILE A O 1
ATOM 879 N N . GLN A 1 114 ? 4.330 11.014 -12.760 1.00 91.06 114 GLN A N 1
ATOM 880 C CA . GLN A 1 114 ? 3.371 10.015 -13.221 1.00 91.06 114 GLN A CA 1
ATOM 881 C C . GLN A 1 114 ? 3.861 9.287 -14.472 1.00 91.06 114 GLN A C 1
ATOM 883 O O . GLN A 1 114 ? 3.765 8.065 -14.514 1.00 91.06 114 GLN A O 1
ATOM 888 N N . ASP A 1 115 ? 4.423 10.015 -15.435 1.00 92.00 115 ASP A N 1
ATOM 889 C CA . ASP A 1 115 ? 4.958 9.449 -16.678 1.00 92.00 115 ASP A CA 1
ATOM 890 C C . ASP A 1 115 ? 6.176 8.539 -16.434 1.00 92.00 115 ASP A C 1
ATOM 892 O O . ASP A 1 115 ? 6.342 7.494 -17.063 1.00 92.00 115 ASP A O 1
ATOM 896 N N . MET A 1 116 ? 7.010 8.889 -15.451 1.00 95.00 116 MET A N 1
ATOM 897 C CA . MET A 1 116 ? 8.200 8.107 -15.110 1.00 95.00 116 MET A CA 1
ATOM 898 C C . MET A 1 116 ? 7.923 6.876 -14.244 1.00 95.00 116 MET A C 1
ATOM 900 O O . MET A 1 116 ? 8.751 5.960 -14.183 1.00 95.00 116 MET A O 1
ATOM 904 N N . SER A 1 117 ? 6.812 6.872 -13.510 1.00 94.38 117 SER A N 1
ATOM 905 C CA . SER A 1 117 ? 6.578 5.895 -12.457 1.00 94.38 117 SER A CA 1
ATOM 906 C C . SER A 1 117 ? 6.448 4.471 -13.005 1.00 94.38 117 SER A C 1
ATOM 908 O O . SER A 1 117 ? 5.707 4.220 -13.955 1.00 94.38 117 SER A O 1
ATOM 910 N N . PRO A 1 118 ? 7.106 3.484 -12.372 1.00 94.62 118 PRO A N 1
ATOM 911 C CA . PRO A 1 118 ? 6.913 2.088 -12.726 1.00 94.62 118 PRO A CA 1
ATOM 912 C C . PRO A 1 118 ? 5.578 1.533 -12.224 1.00 94.62 118 PRO A C 1
ATOM 914 O O . PRO A 1 118 ? 5.245 0.414 -12.585 1.00 94.62 118 PRO A O 1
ATOM 917 N N . ASP A 1 119 ? 4.836 2.268 -11.392 1.00 96.31 119 ASP A N 1
ATOM 918 C CA . ASP A 1 119 ? 3.544 1.857 -10.832 1.00 96.31 119 ASP A CA 1
ATOM 919 C C . ASP A 1 119 ? 3.617 0.500 -10.125 1.00 96.31 119 ASP A C 1
ATOM 921 O O . ASP A 1 119 ? 2.822 -0.412 -10.375 1.00 96.31 119 ASP A O 1
ATOM 925 N N . MET A 1 120 ? 4.594 0.349 -9.221 1.00 96.88 120 MET A N 1
ATOM 926 C CA . MET A 1 120 ? 4.683 -0.859 -8.404 1.00 96.88 120 MET A CA 1
ATOM 927 C C . MET A 1 120 ? 3.386 -1.072 -7.632 1.00 96.88 120 MET A C 1
ATOM 929 O O . MET A 1 120 ? 2.884 -0.175 -6.948 1.00 96.88 120 MET A O 1
ATOM 933 N N . ALA A 1 121 ? 2.877 -2.290 -7.732 1.00 97.31 121 ALA A N 1
ATOM 934 C CA . ALA A 1 121 ? 1.551 -2.643 -7.289 1.00 97.31 121 ALA A CA 1
ATOM 935 C C . ALA A 1 121 ? 1.549 -2.936 -5.782 1.00 97.31 121 ALA A C 1
ATOM 937 O O . ALA A 1 121 ? 2.194 -3.880 -5.322 1.00 97.31 121 ALA A O 1
ATOM 938 N N . ASN A 1 122 ? 0.791 -2.143 -5.027 1.00 96.12 122 ASN A N 1
ATOM 939 C CA . ASN A 1 122 ? 0.549 -2.338 -3.602 1.00 96.12 122 ASN A CA 1
ATOM 940 C C . ASN A 1 122 ? -0.942 -2.517 -3.306 1.00 96.12 122 ASN A C 1
ATOM 942 O O . ASN A 1 122 ? -1.816 -2.080 -4.062 1.00 96.12 122 ASN A O 1
ATOM 946 N N . VAL A 1 123 ? -1.221 -3.136 -2.166 1.00 96.44 123 VAL A N 1
ATOM 947 C CA . VAL A 1 123 ? -2.560 -3.241 -1.585 1.00 96.44 123 VAL A CA 1
ATOM 948 C C . VAL A 1 123 ? -2.545 -2.773 -0.146 1.00 96.44 123 VAL A C 1
ATOM 950 O O . VAL A 1 123 ? -1.505 -2.756 0.515 1.00 96.44 123 VAL A O 1
ATOM 953 N N . SER A 1 124 ? -3.712 -2.392 0.349 1.00 96.19 124 SER A N 1
ATOM 954 C CA . SER A 1 124 ? -3.890 -2.053 1.751 1.00 96.19 124 SER A CA 1
ATOM 955 C C . SER A 1 124 ? -5.294 -2.382 2.241 1.00 96.19 124 SER A C 1
ATOM 957 O O . SER A 1 124 ? -6.232 -2.445 1.448 1.00 96.19 124 SER A O 1
ATOM 959 N N . LEU A 1 125 ? -5.440 -2.593 3.548 1.00 96.75 125 LEU A N 1
ATOM 960 C CA . LEU A 1 125 ? -6.726 -2.721 4.227 1.00 96.75 125 LEU A CA 1
ATOM 961 C C . LEU A 1 125 ? -6.920 -1.529 5.157 1.00 96.75 125 LEU A C 1
ATOM 963 O O . LEU A 1 125 ? -6.243 -1.396 6.177 1.00 96.75 125 LEU A O 1
ATOM 967 N N . VAL A 1 126 ? -7.860 -0.666 4.810 1.00 96.25 126 VAL A N 1
ATOM 968 C CA . VAL A 1 126 ? -8.315 0.433 5.652 1.00 96.25 126 VAL A CA 1
ATOM 969 C C . VAL A 1 126 ? -9.424 -0.077 6.553 1.00 96.25 126 VAL A C 1
ATOM 971 O O . VAL A 1 126 ? -10.383 -0.697 6.094 1.00 96.25 126 VAL A O 1
ATOM 974 N N . THR A 1 127 ? -9.292 0.189 7.848 1.00 96.44 127 THR A N 1
ATOM 975 C CA . THR A 1 127 ? -10.150 -0.423 8.864 1.00 96.44 127 THR A CA 1
ATOM 976 C C . THR A 1 127 ? -10.800 0.658 9.718 1.00 96.44 127 THR A C 1
ATOM 978 O O . THR A 1 127 ? -10.273 1.010 10.777 1.00 96.44 127 THR A O 1
ATOM 981 N N . PRO A 1 128 ? -11.933 1.227 9.272 1.00 95.31 128 PRO A N 1
ATOM 982 C CA . PRO A 1 128 ? -12.748 2.079 10.120 1.00 95.31 128 PRO A CA 1
ATOM 983 C C . PRO A 1 128 ? -13.330 1.269 11.281 1.00 95.31 128 PRO A C 1
ATOM 985 O O . PRO A 1 128 ? -13.838 0.166 11.089 1.00 95.31 128 PRO A O 1
ATOM 988 N N . VAL A 1 129 ? -13.282 1.827 12.484 1.00 94.44 129 VAL A N 1
ATOM 989 C CA . VAL A 1 129 ? -13.851 1.241 13.702 1.00 94.44 129 VAL A CA 1
ATOM 990 C C . VAL A 1 129 ? -14.626 2.299 14.475 1.00 94.44 129 VAL A C 1
ATOM 992 O O . VAL A 1 129 ? -14.330 3.494 14.387 1.00 94.44 129 VAL A O 1
ATOM 995 N N . LYS A 1 130 ? -15.610 1.866 15.265 1.00 91.19 130 LYS A N 1
ATOM 996 C CA . LYS A 1 130 ? -16.373 2.737 16.162 1.00 91.19 130 LYS A CA 1
ATOM 997 C C . LYS A 1 130 ? -16.000 2.448 17.610 1.00 91.19 130 LYS A C 1
ATOM 999 O O . LYS A 1 130 ? -16.114 1.316 18.063 1.00 91.19 130 LYS A O 1
ATOM 1004 N N . SER A 1 131 ? -15.603 3.475 18.352 1.00 86.75 131 SER A N 1
ATOM 1005 C CA . SER A 1 131 ? -15.319 3.384 19.787 1.00 86.75 131 SER A CA 1
ATOM 1006 C C . SER A 1 131 ? -15.898 4.604 20.494 1.00 86.75 131 SER A C 1
ATOM 1008 O O . SER A 1 131 ? -15.717 5.726 20.032 1.00 86.75 131 SER A O 1
ATOM 1010 N N . ASN A 1 132 ? -16.629 4.407 21.596 1.00 85.19 132 ASN A N 1
ATOM 1011 C CA . ASN A 1 132 ? -17.249 5.494 22.372 1.00 85.19 132 ASN A CA 1
ATOM 1012 C C . ASN A 1 132 ? -18.052 6.499 21.516 1.00 85.19 132 ASN A C 1
ATOM 1014 O O . ASN A 1 132 ? -17.947 7.708 21.703 1.00 85.19 132 ASN A O 1
ATOM 1018 N N . ASN A 1 133 ? -18.846 5.999 20.561 1.00 85.44 133 ASN A N 1
ATOM 1019 C CA . ASN A 1 133 ? -19.623 6.795 19.594 1.00 85.44 133 ASN A CA 1
ATOM 1020 C C . ASN A 1 133 ? -18.813 7.676 18.628 1.00 85.44 133 ASN A C 1
ATOM 1022 O O . ASN A 1 133 ? -19.409 8.468 17.904 1.00 85.44 133 ASN A O 1
ATOM 1026 N N . GLN A 1 134 ? -17.496 7.505 18.561 1.00 89.12 134 GLN A N 1
ATOM 1027 C CA . GLN A 1 134 ? -16.622 8.170 17.598 1.00 89.12 134 GLN A CA 1
ATOM 1028 C C . GLN A 1 134 ? -16.050 7.155 16.609 1.00 89.12 134 GLN A C 1
ATOM 1030 O O . GLN A 1 134 ? -15.867 5.982 16.948 1.00 89.12 134 GLN A O 1
ATOM 1035 N N . TYR A 1 135 ? -15.773 7.609 15.387 1.00 91.81 135 TYR A N 1
ATOM 1036 C CA . TYR A 1 135 ? -15.166 6.782 14.351 1.00 91.81 135 TYR A CA 1
ATOM 1037 C C . TYR A 1 135 ? -13.666 7.055 14.228 1.00 91.81 135 TYR A C 1
ATOM 1039 O O . TYR A 1 135 ? -13.212 8.202 14.245 1.00 91.81 135 TYR A O 1
ATOM 1047 N N . PHE A 1 136 ? -12.902 5.981 14.074 1.00 93.06 136 PHE A N 1
ATOM 1048 C CA . PHE A 1 136 ? -11.451 6.005 13.946 1.00 93.06 136 PHE A CA 1
ATOM 1049 C C . PHE A 1 136 ? -11.017 5.134 12.774 1.00 93.06 136 PHE A C 1
ATOM 1051 O O . PHE A 1 136 ? -11.687 4.160 12.443 1.00 93.06 136 PHE A O 1
ATOM 1058 N N . LEU A 1 137 ? -9.859 5.437 12.197 1.00 94.12 137 LEU A N 1
ATOM 1059 C CA . LEU A 1 137 ? -9.084 4.464 11.443 1.00 94.12 137 LEU A CA 1
ATOM 1060 C C . LEU A 1 137 ? -8.198 3.688 12.406 1.00 94.12 137 LEU A C 1
ATOM 1062 O O . LEU A 1 137 ? -7.393 4.276 13.133 1.00 94.12 137 LEU A O 1
ATOM 1066 N N . LEU A 1 138 ? -8.309 2.366 12.362 1.00 95.06 138 LEU A N 1
ATOM 1067 C CA . LEU A 1 138 ? -7.324 1.477 12.947 1.00 95.06 138 LEU A CA 1
ATOM 1068 C C . LEU A 1 138 ? -6.130 1.398 11.985 1.00 95.06 138 LEU A C 1
ATOM 1070 O O . LEU A 1 138 ? -6.227 0.842 10.894 1.00 95.06 138 LEU A O 1
ATOM 1074 N N . SER A 1 139 ? -5.030 2.031 12.373 1.00 94.12 139 SER A N 1
ATOM 1075 C CA . SER A 1 139 ? -3.833 2.250 11.554 1.00 94.12 139 SER A CA 1
ATOM 1076 C C . SER A 1 139 ? -2.638 1.511 12.141 1.00 94.12 139 SER A C 1
ATOM 1078 O O . SER A 1 139 ? -2.576 1.311 13.352 1.00 94.12 139 SER A O 1
ATOM 1080 N N . GLN A 1 140 ? -1.650 1.156 11.325 1.00 91.81 140 GLN A N 1
ATOM 1081 C CA . GLN A 1 140 ? -0.401 0.591 11.842 1.00 91.81 140 GLN A CA 1
ATOM 1082 C C . GLN A 1 140 ? 0.649 1.680 12.101 1.00 91.81 140 GLN A C 1
ATOM 1084 O O . GLN A 1 140 ? 0.747 2.674 11.377 1.00 91.81 140 GLN A O 1
ATOM 1089 N N . ILE A 1 141 ? 1.483 1.468 13.113 1.00 90.44 141 ILE A N 1
ATOM 1090 C CA . ILE A 1 141 ? 2.754 2.171 13.288 1.00 90.44 141 ILE A CA 1
ATOM 1091 C C . ILE A 1 141 ? 3.821 1.304 12.622 1.00 90.44 141 ILE A C 1
ATOM 1093 O O . ILE A 1 141 ? 4.050 0.171 13.055 1.00 90.44 141 ILE A O 1
ATOM 1097 N N . LYS A 1 142 ? 4.479 1.807 11.570 1.00 86.44 142 LYS A N 1
ATOM 1098 C CA . LYS A 1 142 ? 5.499 1.014 10.863 1.00 86.44 142 LYS A CA 1
ATOM 1099 C C . LYS A 1 142 ? 6.668 0.703 11.802 1.00 86.44 142 LYS A C 1
ATOM 1101 O O . LYS A 1 142 ? 7.138 1.584 12.520 1.00 86.44 142 LYS A O 1
ATOM 1106 N N . GLY A 1 143 ? 7.136 -0.544 11.788 1.00 81.19 143 GLY A N 1
ATOM 1107 C CA . GLY A 1 143 ? 8.351 -0.964 12.489 1.00 81.19 143 GLY A CA 1
ATOM 1108 C C . GLY A 1 143 ? 9.588 -0.878 11.593 1.00 81.19 143 GLY A C 1
ATOM 1109 O O . GLY A 1 143 ? 9.864 0.181 11.042 1.00 81.19 143 GLY A O 1
ATOM 1110 N N . LYS A 1 144 ? 10.309 -1.992 11.395 1.00 67.75 144 LYS A N 1
ATOM 1111 C CA . LYS A 1 144 ? 11.640 -2.091 10.733 1.00 67.75 144 LYS A CA 1
ATOM 1112 C C . LYS A 1 144 ? 11.762 -1.508 9.301 1.00 67.75 144 LYS A C 1
ATOM 1114 O O . LYS A 1 144 ? 12.855 -1.467 8.738 1.00 67.75 144 LYS A O 1
ATOM 1119 N N . ALA A 1 145 ? 10.666 -1.082 8.684 1.00 67.06 145 ALA A N 1
ATOM 1120 C CA . ALA A 1 145 ? 10.614 -0.638 7.295 1.00 67.06 145 ALA A CA 1
ATOM 1121 C C . ALA A 1 145 ? 10.868 0.875 7.117 1.00 67.06 145 ALA A C 1
ATOM 1123 O O . ALA A 1 145 ? 11.036 1.639 8.070 1.00 67.06 145 ALA A O 1
ATOM 1124 N N . LEU A 1 146 ? 10.874 1.319 5.855 1.00 70.31 146 LEU A N 1
ATOM 1125 C CA . LEU A 1 146 ? 10.847 2.737 5.499 1.00 70.31 146 LEU A CA 1
ATOM 1126 C C . LEU A 1 146 ? 9.683 3.430 6.231 1.00 70.31 146 LEU A C 1
ATOM 1128 O O . LEU A 1 146 ? 8.536 3.006 6.106 1.00 70.31 146 LEU A O 1
ATOM 1132 N N . GLY A 1 147 ? 9.987 4.505 6.962 1.00 77.00 147 GLY A N 1
ATOM 1133 C CA . GLY A 1 147 ? 9.007 5.214 7.790 1.00 77.00 147 GLY A CA 1
ATOM 1134 C C . GLY A 1 147 ? 8.770 4.616 9.169 1.00 77.00 147 GLY A C 1
ATOM 1135 O O . GLY A 1 147 ? 7.691 4.786 9.725 1.00 77.00 147 GLY A O 1
ATOM 1136 N N . SER A 1 148 ? 9.756 3.900 9.714 1.00 85.44 148 SER A N 1
ATOM 1137 C CA . SER A 1 148 ? 9.747 3.418 11.096 1.00 85.44 148 SER A CA 1
ATOM 1138 C C . SER A 1 148 ? 9.252 4.484 12.078 1.00 85.44 148 SER A C 1
ATOM 1140 O O . SER A 1 148 ? 9.778 5.595 12.132 1.00 85.44 148 SER A O 1
ATOM 1142 N N . GLY A 1 149 ? 8.258 4.124 12.886 1.00 85.25 149 GLY A N 1
ATOM 1143 C CA . GLY A 1 149 ? 7.621 4.989 13.875 1.00 85.25 149 GLY A CA 1
ATOM 1144 C C . GLY A 1 149 ? 6.537 5.921 13.323 1.00 85.25 149 GLY A C 1
ATOM 1145 O O . GLY A 1 149 ? 5.811 6.514 14.124 1.00 85.25 149 GLY A O 1
ATOM 1146 N N . GLU A 1 150 ? 6.387 6.035 12.003 1.00 89.81 150 GLU A N 1
ATOM 1147 C CA . GLU A 1 150 ? 5.325 6.812 11.361 1.00 89.81 150 GLU A CA 1
ATOM 1148 C C . GLU A 1 150 ? 4.016 6.015 11.286 1.00 89.81 150 GLU A C 1
ATOM 1150 O O . GLU A 1 150 ? 4.002 4.779 11.256 1.00 89.81 150 GLU A O 1
ATOM 1155 N N . ILE A 1 151 ? 2.901 6.740 11.222 1.00 90.50 151 ILE A N 1
ATOM 1156 C CA . ILE A 1 151 ? 1.570 6.158 11.052 1.00 90.50 151 ILE A CA 1
ATOM 1157 C C . ILE A 1 151 ? 1.337 5.837 9.581 1.00 90.50 151 ILE A C 1
ATOM 1159 O O . ILE A 1 151 ? 1.496 6.701 8.710 1.00 90.50 151 ILE A O 1
ATOM 1163 N N . HIS A 1 152 ? 0.877 4.619 9.326 1.00 91.81 152 HIS A N 1
ATOM 1164 C CA . HIS A 1 152 ? 0.321 4.170 8.062 1.00 91.81 152 HIS A CA 1
ATOM 1165 C C . HIS A 1 152 ? -1.197 3.971 8.221 1.00 91.81 152 HIS A C 1
ATOM 1167 O O . HIS A 1 152 ? -1.613 3.115 8.994 1.00 91.81 152 HIS A O 1
ATOM 1173 N N . ALA A 1 153 ? -2.021 4.760 7.517 1.00 91.56 153 ALA A N 1
ATOM 1174 C CA . ALA A 1 153 ? -3.483 4.805 7.706 1.00 91.56 153 ALA A CA 1
ATOM 1175 C C . ALA A 1 153 ? -4.201 3.459 7.491 1.00 91.56 153 ALA A C 1
ATOM 1177 O O . ALA A 1 153 ? -5.311 3.259 7.978 1.00 91.56 153 ALA A O 1
ATOM 1178 N N . ALA A 1 154 ? -3.590 2.546 6.738 1.00 93.69 154 ALA A N 1
ATOM 1179 C CA . ALA A 1 154 ? -4.084 1.182 6.615 1.00 93.69 154 ALA A CA 1
ATOM 1180 C C . ALA A 1 154 ? -3.634 0.315 7.792 1.00 93.69 154 ALA A C 1
ATOM 1182 O O . ALA A 1 154 ? -2.490 0.424 8.234 1.00 93.69 154 ALA A O 1
ATOM 1183 N N . LEU A 1 155 ? -4.499 -0.595 8.227 1.00 93.50 155 LEU A N 1
ATOM 1184 C CA . LEU A 1 155 ? -4.186 -1.589 9.243 1.00 93.50 155 LEU A CA 1
ATOM 1185 C C . LEU A 1 155 ? -3.121 -2.575 8.750 1.00 93.50 155 LEU A C 1
ATOM 1187 O O . LEU A 1 155 ? -2.206 -2.896 9.499 1.00 93.50 155 LEU A O 1
ATOM 1191 N N . VAL A 1 156 ? -3.231 -3.007 7.489 1.00 91.94 156 VAL A N 1
ATOM 1192 C CA . VAL A 1 156 ? -2.222 -3.829 6.805 1.00 91.94 156 VAL A CA 1
ATOM 1193 C C . VAL A 1 156 ? -1.966 -3.312 5.401 1.00 91.94 156 VAL A C 1
ATOM 1195 O O . VAL A 1 156 ? -2.884 -2.778 4.769 1.00 91.94 156 VAL A O 1
ATOM 1198 N N . ALA A 1 157 ? -0.728 -3.412 4.922 1.00 92.50 157 ALA A N 1
ATOM 1199 C CA . ALA A 1 157 ? -0.366 -2.966 3.578 1.00 92.50 157 ALA A CA 1
ATOM 1200 C C . ALA A 1 157 ? 0.957 -3.561 3.102 1.00 92.50 157 ALA A C 1
ATOM 1202 O O . ALA A 1 157 ? 1.919 -3.609 3.864 1.00 92.50 157 ALA A O 1
ATOM 1203 N N . GLY A 1 158 ? 1.037 -3.873 1.809 1.00 91.19 158 GLY A N 1
ATOM 1204 C CA . GLY A 1 158 ? 2.270 -4.372 1.217 1.00 91.19 158 GLY A CA 1
ATOM 1205 C C . GLY A 1 158 ? 2.231 -4.525 -0.297 1.00 91.19 158 GLY A C 1
ATOM 1206 O O . GLY A 1 158 ? 1.214 -4.265 -0.956 1.00 91.19 158 GLY A O 1
ATOM 1207 N N . ASN A 1 159 ? 3.383 -4.917 -0.843 1.00 93.19 159 ASN A N 1
ATOM 1208 C CA . ASN A 1 159 ? 3.562 -5.099 -2.279 1.00 93.19 159 ASN A CA 1
ATOM 1209 C C . ASN A 1 159 ? 2.904 -6.407 -2.722 1.00 93.19 159 ASN A C 1
ATOM 1211 O O . ASN A 1 159 ? 2.890 -7.402 -2.002 1.00 93.19 159 ASN A O 1
ATOM 1215 N N . ILE A 1 160 ? 2.432 -6.448 -3.963 1.00 96.38 160 ILE A N 1
ATOM 1216 C CA . ILE A 1 160 ? 1.975 -7.701 -4.563 1.00 96.38 160 ILE A CA 1
ATOM 1217 C C . ILE A 1 160 ? 3.196 -8.452 -5.098 1.00 96.38 160 ILE A C 1
ATOM 1219 O O . ILE A 1 160 ? 3.707 -8.135 -6.176 1.00 96.38 160 ILE A O 1
ATOM 1223 N N . ASP A 1 161 ? 3.662 -9.454 -4.353 1.00 94.81 161 ASP A N 1
ATOM 1224 C CA . ASP A 1 161 ? 4.698 -10.385 -4.817 1.00 94.81 161 ASP A CA 1
ATOM 1225 C C . ASP A 1 161 ? 4.268 -11.084 -6.123 1.00 94.81 161 ASP A C 1
ATOM 1227 O O . ASP A 1 161 ? 3.097 -11.440 -6.307 1.00 94.81 161 ASP A O 1
ATOM 1231 N N . ALA A 1 162 ? 5.212 -11.293 -7.044 1.00 95.19 162 ALA A N 1
ATOM 1232 C CA . ALA A 1 162 ? 4.947 -11.935 -8.332 1.00 95.19 162 ALA A CA 1
ATOM 1233 C C . ALA A 1 162 ? 4.356 -13.348 -8.181 1.00 95.19 162 ALA A C 1
ATOM 1235 O O . ALA A 1 162 ? 3.581 -13.802 -9.028 1.00 95.19 162 ALA A O 1
ATOM 1236 N N . GLY A 1 163 ? 4.672 -14.040 -7.085 1.00 94.62 163 GLY A N 1
ATOM 1237 C CA . GLY A 1 163 ? 4.115 -15.338 -6.728 1.00 94.62 163 GLY A CA 1
ATOM 1238 C C . GLY A 1 163 ? 2.593 -15.332 -6.571 1.00 94.62 163 GLY A C 1
ATOM 1239 O O . GLY A 1 163 ? 1.970 -16.378 -6.776 1.00 94.62 163 GLY A O 1
ATOM 1240 N N . TYR A 1 164 ? 1.975 -14.179 -6.287 1.00 96.12 164 TYR A N 1
ATOM 1241 C CA . TYR A 1 164 ? 0.520 -14.039 -6.178 1.00 96.12 164 TYR A CA 1
ATOM 1242 C C . TYR A 1 164 ? -0.188 -13.846 -7.515 1.00 96.12 164 TYR A C 1
ATOM 1244 O O . TYR A 1 164 ? -1.398 -14.073 -7.576 1.00 96.12 164 TYR A O 1
ATOM 1252 N N . LEU A 1 165 ? 0.530 -13.522 -8.595 1.00 96.44 165 LEU A N 1
ATOM 1253 C CA . LEU A 1 165 ? -0.065 -13.300 -9.919 1.00 96.44 165 LEU A CA 1
ATOM 1254 C C . LEU A 1 165 ? -0.723 -14.556 -10.508 1.00 96.44 165 LEU A C 1
ATOM 1256 O O . LEU A 1 165 ? -1.622 -14.452 -11.335 1.00 96.44 165 LEU A O 1
ATOM 1260 N N . LYS A 1 166 ? -0.342 -15.750 -10.039 1.00 94.56 166 LYS A N 1
ATOM 1261 C CA . LYS A 1 166 ? -1.005 -17.019 -10.399 1.00 94.56 166 LYS A CA 1
ATOM 1262 C C . LYS A 1 166 ? -2.370 -17.218 -9.725 1.00 94.56 166 LYS A C 1
ATOM 1264 O O . LYS A 1 166 ? -3.083 -18.168 -10.043 1.00 94.56 166 LYS A O 1
ATOM 1269 N N . SER A 1 167 ? -2.715 -16.381 -8.748 1.00 94.94 167 SER A N 1
ATOM 1270 C CA . SER A 1 167 ? -3.969 -16.481 -7.999 1.00 94.94 167 SER A CA 1
ATOM 1271 C C . SER A 1 167 ? -5.129 -15.905 -8.805 1.00 94.94 167 SER A C 1
ATOM 1273 O O . SER A 1 167 ? -4.964 -14.939 -9.540 1.00 94.94 167 SER A O 1
ATOM 1275 N N . LYS A 1 168 ? -6.347 -16.421 -8.586 1.00 91.62 168 LYS A N 1
ATOM 1276 C CA . LYS A 1 168 ? -7.568 -15.880 -9.216 1.00 91.62 168 LYS A CA 1
ATOM 1277 C C . LYS A 1 168 ? -7.782 -14.387 -8.920 1.00 91.62 168 LYS A C 1
ATOM 1279 O O . LYS A 1 168 ? -8.334 -13.671 -9.746 1.00 91.62 168 LYS A O 1
ATOM 1284 N N . ASN A 1 169 ? -7.379 -13.935 -7.733 1.00 92.94 169 ASN A N 1
ATOM 1285 C CA . ASN A 1 169 ? -7.373 -12.528 -7.348 1.00 92.94 169 ASN A CA 1
ATOM 1286 C C . ASN A 1 169 ? -6.027 -12.207 -6.674 1.00 92.94 169 ASN A C 1
ATOM 1288 O O . ASN A 1 169 ? -5.886 -12.463 -5.474 1.00 92.94 169 ASN A O 1
ATOM 1292 N N . PRO A 1 170 ? -5.039 -11.691 -7.429 1.00 95.69 170 PRO A N 1
ATOM 1293 C CA . PRO A 1 170 ? -3.713 -11.378 -6.899 1.00 95.69 170 PRO A CA 1
ATOM 1294 C C . PRO A 1 170 ? -3.737 -10.343 -5.767 1.00 95.69 170 PRO A C 1
ATOM 1296 O O . PRO A 1 170 ? -3.016 -10.508 -4.788 1.00 95.69 170 PRO A O 1
ATOM 1299 N N . LEU A 1 171 ? -4.610 -9.330 -5.855 1.00 95.75 171 LEU A N 1
ATOM 1300 C CA . LEU A 1 171 ? -4.721 -8.267 -4.845 1.00 95.75 171 LEU A CA 1
ATOM 1301 C C . LEU A 1 171 ? -5.150 -8.833 -3.486 1.00 95.75 171 LEU A C 1
ATOM 1303 O O . LEU A 1 171 ? -4.509 -8.588 -2.470 1.00 95.75 171 LEU A O 1
ATOM 1307 N N . ALA A 1 172 ? -6.218 -9.636 -3.477 1.00 93.62 172 ALA A N 1
ATOM 1308 C CA . ALA A 1 172 ? -6.728 -10.248 -2.252 1.00 93.62 172 ALA A CA 1
ATOM 1309 C C . ALA A 1 172 ? -5.789 -11.336 -1.702 1.00 93.62 172 ALA A C 1
ATOM 1311 O O . ALA A 1 172 ? -5.775 -11.583 -0.500 1.00 93.62 172 ALA A O 1
ATOM 1312 N N . ALA A 1 173 ? -5.022 -12.010 -2.568 1.00 94.62 173 ALA A N 1
ATOM 1313 C CA . ALA A 1 173 ? -4.020 -12.982 -2.141 1.00 94.62 173 ALA A CA 1
ATOM 1314 C C . ALA A 1 173 ? -2.852 -12.303 -1.413 1.00 94.62 173 ALA A C 1
ATOM 1316 O O . ALA A 1 173 ? -2.526 -12.732 -0.311 1.00 94.62 173 ALA A O 1
ATOM 1317 N N . ALA A 1 174 ? -2.309 -11.219 -1.978 1.00 95.56 174 ALA A N 1
ATOM 1318 C CA . ALA A 1 174 ? -1.276 -10.419 -1.324 1.00 95.56 174 ALA A CA 1
ATOM 1319 C C . ALA A 1 174 ? -1.778 -9.853 0.012 1.00 95.56 174 ALA A C 1
ATOM 1321 O O . ALA A 1 174 ? -1.139 -10.037 1.040 1.00 95.56 174 ALA A O 1
ATOM 1322 N N . LEU A 1 175 ? -2.982 -9.268 0.030 1.00 94.75 175 LEU A N 1
ATOM 1323 C CA . LEU A 1 175 ? -3.554 -8.705 1.254 1.00 94.75 175 LEU A CA 1
ATOM 1324 C C . LEU A 1 175 ? -3.770 -9.754 2.357 1.00 94.75 175 LEU A C 1
ATOM 1326 O O . LEU A 1 175 ? -3.650 -9.441 3.540 1.00 94.75 175 LEU A O 1
ATOM 1330 N N . ARG A 1 176 ? -4.097 -10.999 1.983 1.00 94.56 176 ARG A N 1
ATOM 1331 C CA . ARG A 1 176 ? -4.238 -12.104 2.939 1.00 94.56 176 ARG A CA 1
ATOM 1332 C C . ARG A 1 176 ? -2.909 -12.438 3.603 1.00 94.56 176 ARG A C 1
ATOM 1334 O O . ARG A 1 176 ? -2.908 -12.653 4.813 1.00 94.56 176 ARG A O 1
ATOM 1341 N N . GLU A 1 177 ? -1.826 -12.483 2.832 1.00 92.56 177 GLU A N 1
ATOM 1342 C CA . GLU A 1 177 ? -0.500 -12.740 3.394 1.00 92.56 177 GLU A CA 1
ATOM 1343 C C . GLU A 1 177 ? -0.099 -11.623 4.355 1.00 92.56 177 GLU A C 1
ATOM 1345 O O . GLU A 1 177 ? 0.217 -11.909 5.504 1.00 92.56 177 GLU A O 1
ATOM 1350 N N . GLU A 1 178 ? -0.236 -10.359 3.941 1.00 92.19 178 GLU A N 1
ATOM 1351 C CA . GLU A 1 178 ? 0.086 -9.205 4.794 1.00 92.19 178 GLU A CA 1
ATOM 1352 C C . GLU A 1 178 ? -0.719 -9.230 6.104 1.00 92.19 178 GLU A C 1
ATOM 1354 O O . GLU A 1 178 ? -0.183 -9.003 7.186 1.00 92.19 178 GLU A O 1
ATOM 1359 N N . CYS A 1 179 ? -2.005 -9.597 6.045 1.00 91.38 179 CYS A N 1
ATOM 1360 C CA . CYS A 1 179 ? -2.841 -9.766 7.236 1.00 91.38 179 CYS A CA 1
ATOM 1361 C C . CYS A 1 179 ? -2.327 -10.865 8.183 1.00 91.38 179 CYS A C 1
ATOM 1363 O O . CYS A 1 179 ? -2.326 -10.694 9.407 1.00 91.38 179 CYS A O 1
ATOM 1365 N N . SER A 1 180 ? -1.857 -11.977 7.622 1.00 89.81 180 SER A N 1
ATOM 1366 C CA . SER A 1 180 ? -1.273 -13.078 8.386 1.00 89.81 180 SER A CA 1
ATOM 1367 C C . SER A 1 180 ? 0.071 -12.681 9.008 1.00 89.81 180 SER A C 1
ATOM 1369 O O . SER A 1 180 ? 0.292 -12.903 10.198 1.00 89.81 180 SER A O 1
ATOM 1371 N N . GLU A 1 181 ? 0.960 -12.043 8.249 1.00 85.69 181 GLU A N 1
ATOM 1372 C CA . GLU A 1 181 ? 2.303 -11.674 8.709 1.00 85.69 181 GLU A CA 1
ATOM 1373 C C . GLU A 1 181 ? 2.296 -10.524 9.732 1.00 85.69 181 GLU A C 1
ATOM 1375 O O . GLU A 1 181 ? 2.963 -10.600 10.781 1.00 85.69 181 GLU A O 1
ATOM 1380 N N . GLU A 1 182 ? 1.535 -9.463 9.438 1.00 86.06 182 GLU A N 1
ATOM 1381 C CA . GLU A 1 182 ? 1.495 -8.234 10.233 1.00 86.06 182 GLU A CA 1
ATOM 1382 C C . GLU A 1 182 ? 0.618 -8.400 11.488 1.00 86.06 182 GLU A C 1
ATOM 1384 O O . GLU A 1 182 ? 1.054 -8.023 12.580 1.00 86.06 182 GLU A O 1
ATOM 1389 N N . LEU A 1 183 ? -0.565 -9.026 11.381 1.00 85.00 183 LEU A N 1
ATOM 1390 C CA . LEU A 1 183 ? -1.517 -9.156 12.501 1.00 85.00 183 LEU A CA 1
ATOM 1391 C C . LEU A 1 183 ? -1.645 -10.569 13.078 1.00 85.00 183 LEU A C 1
ATOM 1393 O O . LEU A 1 183 ? -2.190 -10.724 14.168 1.00 85.00 183 LEU A O 1
ATOM 1397 N N . GLY A 1 184 ? -1.176 -11.608 12.383 1.00 85.12 184 GLY A N 1
ATOM 1398 C CA . GLY A 1 184 ? -1.467 -12.992 12.776 1.00 85.12 184 GLY A CA 1
ATOM 1399 C C . GLY A 1 184 ? -2.935 -13.377 12.569 1.00 85.12 184 GLY A C 1
ATOM 1400 O O . GLY A 1 184 ? -3.440 -14.255 13.268 1.00 85.12 184 GLY A O 1
ATOM 1401 N N . MET A 1 185 ? -3.637 -12.705 11.650 1.00 89.12 185 MET A N 1
ATOM 1402 C CA . MET A 1 185 ? -5.062 -12.917 11.388 1.00 89.12 185 MET A CA 1
ATOM 1403 C C . MET A 1 185 ? -5.300 -13.415 9.966 1.00 89.12 185 MET A C 1
ATOM 1405 O O . MET A 1 185 ? -4.682 -12.943 9.016 1.00 89.12 185 MET A O 1
ATOM 1409 N N . ASP A 1 186 ? -6.279 -14.302 9.802 1.00 88.38 186 ASP A N 1
ATOM 1410 C CA . ASP A 1 186 ? -6.822 -14.607 8.480 1.00 88.38 186 ASP A CA 1
ATOM 1411 C C . ASP A 1 186 ? -7.711 -13.442 8.019 1.00 88.38 186 ASP A C 1
ATOM 1413 O O . ASP A 1 186 ? -8.664 -13.066 8.705 1.00 88.38 186 ASP A O 1
ATOM 1417 N N . LEU A 1 187 ? -7.431 -12.893 6.836 1.00 88.44 187 LEU A N 1
ATOM 1418 C CA . LEU A 1 187 ? -8.193 -11.800 6.225 1.00 88.44 187 LEU A CA 1
ATOM 1419 C C . LEU A 1 187 ? -9.708 -12.076 6.133 1.00 88.44 187 LEU A C 1
ATOM 1421 O O . LEU A 1 187 ? -10.511 -11.144 6.191 1.00 88.44 187 LEU A O 1
ATOM 1425 N N . SER A 1 188 ? -10.127 -13.339 6.008 1.00 86.25 188 SER A N 1
ATOM 1426 C CA . SER A 1 188 ? -11.548 -13.721 5.991 1.00 86.25 188 SER A CA 1
ATOM 1427 C C . SER A 1 188 ? -12.282 -13.374 7.289 1.00 86.25 188 SER A C 1
ATOM 1429 O O . SER A 1 188 ? -13.499 -13.208 7.280 1.00 86.25 188 SER A O 1
ATOM 1431 N N . THR A 1 189 ? -11.554 -13.212 8.395 1.00 85.75 189 THR A N 1
ATOM 1432 C CA . THR A 1 189 ? -12.126 -12.836 9.693 1.00 85.75 189 THR A CA 1
ATOM 1433 C C . THR A 1 189 ? -12.496 -11.359 9.801 1.00 85.75 189 THR A C 1
ATOM 1435 O O . THR A 1 189 ? -13.241 -11.005 10.712 1.00 85.75 189 THR A O 1
ATOM 1438 N N . LEU A 1 190 ? -11.999 -10.524 8.883 1.00 84.12 190 LEU A N 1
ATOM 1439 C CA . LEU A 1 190 ? -12.183 -9.072 8.882 1.00 84.12 190 LEU A CA 1
ATOM 1440 C C . LEU A 1 190 ? -13.248 -8.579 7.893 1.00 84.12 190 LEU A C 1
ATOM 1442 O O . LEU A 1 190 ? -13.349 -7.368 7.761 1.00 84.12 190 LEU A O 1
ATOM 1446 N N . ASP A 1 191 ? -13.966 -9.487 7.201 1.00 87.25 191 ASP A N 1
ATOM 1447 C CA . ASP A 1 191 ? -14.926 -9.235 6.099 1.00 87.25 191 ASP A CA 1
ATOM 1448 C C . ASP A 1 191 ? -14.609 -7.978 5.272 1.00 87.25 191 ASP A C 1
ATOM 1450 O O . ASP A 1 191 ? -14.855 -6.862 5.694 1.00 87.25 191 ASP A O 1
ATOM 1454 N N . HIS A 1 192 ? -14.092 -8.102 4.057 1.00 90.38 192 HIS A N 1
ATOM 1455 C CA . HIS A 1 192 ? -13.616 -6.937 3.307 1.00 90.38 192 HIS A CA 1
ATOM 1456 C C . HIS A 1 192 ? -14.385 -6.716 2.005 1.00 90.38 192 HIS A C 1
ATOM 1458 O O . HIS A 1 192 ? -14.921 -7.624 1.370 1.00 90.38 192 HIS A O 1
ATOM 1464 N N . THR A 1 193 ? -14.418 -5.455 1.594 1.00 90.88 193 THR A N 1
ATOM 1465 C CA . THR A 1 193 ? -14.852 -5.024 0.258 1.00 90.88 193 THR A CA 1
ATOM 1466 C C . THR A 1 193 ? -13.879 -5.506 -0.829 1.00 90.88 193 THR A C 1
ATOM 1468 O O . THR A 1 193 ? -12.809 -6.023 -0.533 1.00 90.88 193 THR A O 1
ATOM 1471 N N . SER A 1 194 ? -14.205 -5.320 -2.111 1.00 91.31 194 SER A N 1
ATOM 1472 C CA . SER A 1 194 ? -13.156 -5.158 -3.130 1.00 91.31 194 SER A CA 1
ATOM 1473 C C . SER A 1 194 ? -12.418 -3.833 -2.909 1.00 91.31 194 SER A C 1
ATOM 1475 O O . SER A 1 194 ? -12.916 -2.978 -2.182 1.00 91.31 194 SER A O 1
ATOM 1477 N N . ALA A 1 195 ? -11.284 -3.607 -3.574 1.00 94.62 195 ALA A N 1
ATOM 1478 C CA . ALA A 1 195 ? -10.651 -2.290 -3.545 1.00 94.62 195 ALA A CA 1
ATOM 1479 C C . ALA A 1 195 ? -11.648 -1.186 -3.956 1.00 94.62 195 ALA A C 1
ATOM 1481 O O . ALA A 1 195 ? -12.358 -1.336 -4.952 1.00 94.62 195 ALA A O 1
ATOM 1482 N N . VAL A 1 196 ? -11.711 -0.109 -3.169 1.00 95.25 196 VAL A N 1
ATOM 1483 C CA . VAL A 1 196 ? -12.696 0.983 -3.297 1.00 95.25 196 VAL A CA 1
ATOM 1484 C C . VAL A 1 196 ? -12.088 2.285 -3.814 1.00 95.25 196 VAL A C 1
ATOM 1486 O O . VAL A 1 196 ? -12.808 3.115 -4.366 1.00 95.25 196 VAL A O 1
ATOM 1489 N N . TYR A 1 197 ? -10.779 2.467 -3.663 1.00 96.19 197 TYR A N 1
ATOM 1490 C CA . TYR A 1 197 ? -10.028 3.579 -4.239 1.00 96.19 197 TYR A CA 1
ATOM 1491 C C . TYR A 1 197 ? -8.564 3.183 -4.458 1.00 96.19 197 TYR A C 1
ATOM 1493 O O . TYR A 1 197 ? -8.093 2.164 -3.945 1.00 96.19 197 TYR A O 1
ATOM 1501 N N . MET A 1 198 ? -7.852 3.986 -5.245 1.00 96.62 198 MET A N 1
ATOM 1502 C CA . MET A 1 198 ? -6.417 3.864 -5.474 1.00 96.62 198 MET A CA 1
ATOM 1503 C C . MET A 1 198 ? -5.710 5.112 -4.952 1.00 96.62 198 MET A C 1
ATOM 1505 O O . MET A 1 198 ? -6.059 6.228 -5.343 1.00 96.62 198 MET A O 1
ATOM 1509 N N . VAL A 1 199 ? -4.697 4.924 -4.113 1.00 95.12 199 VAL A N 1
ATOM 1510 C CA . VAL A 1 199 ? -3.759 5.981 -3.730 1.00 95.12 199 VAL A CA 1
ATOM 1511 C C . VAL A 1 199 ? -2.635 6.017 -4.761 1.00 95.12 199 VAL A C 1
ATOM 1513 O O . VAL A 1 199 ? -1.960 5.017 -5.005 1.00 95.12 199 VAL A O 1
ATOM 1516 N N . ASP A 1 200 ? -2.469 7.170 -5.398 1.00 93.12 200 ASP A N 1
ATOM 1517 C CA . ASP A 1 200 ? -1.336 7.487 -6.257 1.00 93.12 200 ASP A CA 1
ATOM 1518 C C . ASP A 1 200 ? -0.168 7.913 -5.360 1.00 93.12 200 ASP A C 1
ATOM 1520 O O . ASP A 1 200 ? -0.208 8.992 -4.768 1.00 93.12 200 ASP A O 1
ATOM 1524 N N . GLU A 1 201 ? 0.850 7.058 -5.248 1.00 89.75 201 GLU A N 1
ATOM 1525 C CA . GLU A 1 201 ? 2.100 7.305 -4.520 1.00 89.75 201 GLU A CA 1
ATOM 1526 C C . GLU A 1 201 ? 3.301 7.252 -5.470 1.00 89.75 201 GLU A C 1
ATOM 1528 O O . GLU A 1 201 ? 4.402 6.825 -5.102 1.00 89.75 201 GLU A O 1
ATOM 1533 N N . ARG A 1 202 ? 3.101 7.669 -6.722 1.00 88.56 202 ARG A N 1
ATOM 1534 C CA . ARG A 1 202 ? 4.079 7.501 -7.803 1.00 88.56 202 ARG A CA 1
ATOM 1535 C C . ARG A 1 202 ? 5.395 8.241 -7.576 1.00 88.56 202 ARG A C 1
ATOM 1537 O O . ARG A 1 202 ? 6.424 7.835 -8.103 1.00 88.56 202 ARG A O 1
ATOM 1544 N N . GLU A 1 203 ? 5.415 9.224 -6.676 1.00 86.38 203 GLU A N 1
ATOM 1545 C CA . GLU A 1 203 ? 6.656 9.835 -6.167 1.00 86.38 203 GLU A CA 1
ATOM 1546 C C . GLU A 1 203 ? 7.594 8.827 -5.477 1.00 86.38 203 GLU A C 1
ATOM 1548 O O . GLU A 1 203 ? 8.807 9.014 -5.436 1.00 86.38 203 GLU A O 1
ATOM 1553 N N . THR A 1 204 ? 7.036 7.733 -4.956 1.00 84.88 204 THR A N 1
ATOM 1554 C CA . THR A 1 204 ? 7.771 6.596 -4.387 1.00 84.88 204 THR A CA 1
ATOM 1555 C C . THR A 1 204 ? 7.900 5.415 -5.359 1.00 84.88 204 THR A C 1
ATOM 1557 O O . THR A 1 204 ? 8.515 4.397 -5.016 1.00 84.88 204 THR A O 1
ATOM 1560 N N . GLY A 1 205 ? 7.353 5.569 -6.572 1.00 90.06 205 GLY A N 1
ATOM 1561 C CA . GLY A 1 205 ? 7.254 4.566 -7.630 1.00 90.06 205 GLY A CA 1
ATOM 1562 C C . GLY A 1 205 ? 6.121 3.558 -7.446 1.00 90.06 205 GLY A C 1
ATOM 1563 O O . GLY A 1 205 ? 6.229 2.445 -7.958 1.00 90.06 205 GLY A O 1
ATOM 1564 N N . GLN A 1 206 ? 5.087 3.889 -6.668 1.00 93.00 206 GLN A N 1
ATOM 1565 C CA . GLN A 1 206 ? 4.061 2.935 -6.239 1.00 93.00 206 GLN A CA 1
ATOM 1566 C C . GLN A 1 206 ? 2.642 3.451 -6.488 1.00 93.00 206 GLN A C 1
ATOM 1568 O O . GLN A 1 206 ? 2.383 4.652 -6.475 1.00 93.00 206 GLN A O 1
ATOM 1573 N N . VAL A 1 207 ? 1.707 2.520 -6.649 1.00 95.75 207 VAL A N 1
ATOM 1574 C CA . VAL A 1 207 ? 0.266 2.773 -6.543 1.00 95.75 207 VAL A CA 1
ATOM 1575 C C . VAL A 1 207 ? -0.341 1.747 -5.593 1.00 95.75 207 VAL A C 1
ATOM 1577 O O . VAL A 1 207 ? 0.061 0.582 -5.595 1.00 95.75 207 VAL A O 1
ATOM 1580 N N . ASN A 1 208 ? -1.299 2.167 -4.770 1.00 96.31 208 ASN A N 1
ATOM 1581 C CA . ASN A 1 208 ? -1.891 1.318 -3.740 1.00 96.31 208 ASN A CA 1
ATOM 1582 C C . ASN A 1 208 ? -3.403 1.188 -3.937 1.00 96.31 208 ASN A C 1
ATOM 1584 O O . ASN A 1 208 ? -4.113 2.191 -3.917 1.00 96.31 208 ASN A O 1
ATOM 1588 N N . PHE A 1 209 ? -3.906 -0.035 -4.094 1.00 97.25 209 PHE A N 1
ATOM 1589 C CA . PHE A 1 209 ? -5.343 -0.305 -4.097 1.00 97.25 209 PHE A CA 1
ATOM 1590 C C . PHE A 1 209 ? -5.843 -0.586 -2.678 1.00 97.25 209 PHE A C 1
ATOM 1592 O O . PHE A 1 209 ? -5.476 -1.591 -2.063 1.00 97.25 209 PHE A O 1
ATOM 1599 N N . ALA A 1 210 ? -6.717 0.288 -2.183 1.00 96.75 210 ALA A N 1
ATOM 1600 C CA . ALA A 1 210 ? -7.224 0.236 -0.821 1.00 96.75 210 ALA A CA 1
ATOM 1601 C C . ALA A 1 210 ? -8.532 -0.551 -0.733 1.00 96.75 210 ALA A C 1
ATOM 1603 O O . ALA A 1 210 ? -9.542 -0.201 -1.348 1.00 96.75 210 ALA A O 1
ATOM 1604 N N . PHE A 1 211 ? -8.506 -1.606 0.068 1.00 96.94 211 PHE A N 1
ATOM 1605 C CA . PHE A 1 211 ? -9.651 -2.380 0.519 1.00 96.94 211 PHE A CA 1
ATOM 1606 C C . PHE A 1 211 ? -10.173 -1.785 1.825 1.00 96.94 211 PHE A C 1
ATOM 1608 O O . PHE A 1 211 ? -9.427 -1.159 2.572 1.00 96.94 211 PHE A O 1
ATOM 1615 N N . VAL A 1 212 ? -11.448 -2.009 2.122 1.00 96.69 212 VAL A N 1
ATOM 1616 C CA . VAL A 1 212 ? -12.076 -1.575 3.379 1.00 96.69 212 VAL A CA 1
ATOM 1617 C C . VAL A 1 212 ? -12.614 -2.780 4.130 1.00 96.69 212 VAL A C 1
ATOM 1619 O O . VAL A 1 212 ? -13.381 -3.556 3.548 1.00 96.69 212 VAL A O 1
ATOM 1622 N N . ALA A 1 213 ? -12.214 -2.919 5.395 1.00 95.88 213 ALA A N 1
ATOM 1623 C CA . ALA A 1 213 ? -12.778 -3.889 6.328 1.00 95.88 213 ALA A CA 1
ATOM 1624 C C . ALA A 1 213 ? -14.203 -3.479 6.725 1.00 95.88 213 ALA A C 1
ATOM 1626 O O . ALA A 1 213 ? -14.487 -2.295 6.923 1.00 95.88 213 ALA A O 1
ATOM 1627 N N . ARG A 1 214 ? -15.099 -4.454 6.844 1.00 93.25 214 ARG A N 1
ATOM 1628 C CA . ARG A 1 214 ? -16.514 -4.273 7.164 1.00 93.25 214 ARG A CA 1
ATOM 1629 C C . ARG A 1 214 ? -16.795 -4.767 8.563 1.00 93.25 214 ARG A C 1
ATOM 1631 O O . ARG A 1 214 ? -16.391 -5.867 8.926 1.00 93.25 214 ARG A O 1
ATOM 1638 N N . ASN A 1 215 ? -17.541 -3.967 9.321 1.00 84.81 215 ASN A N 1
ATOM 1639 C CA . ASN A 1 215 ? -17.956 -4.287 10.684 1.00 84.81 215 ASN A CA 1
ATOM 1640 C C . ASN A 1 215 ? -16.780 -4.781 11.542 1.00 84.81 215 ASN A C 1
ATOM 1642 O O . ASN A 1 215 ? -16.903 -5.758 12.279 1.00 84.81 215 ASN A O 1
ATOM 1646 N N . ALA A 1 216 ? -15.622 -4.133 11.389 1.00 90.56 216 ALA A N 1
ATOM 1647 C CA . ALA A 1 216 ? -14.393 -4.566 12.027 1.00 90.56 216 ALA A CA 1
ATOM 1648 C C . ALA A 1 216 ? -14.530 -4.519 13.555 1.00 90.56 216 ALA A C 1
ATOM 1650 O O . ALA A 1 216 ? -14.846 -3.479 14.138 1.00 90.56 216 ALA A O 1
ATOM 1651 N N . ASP A 1 217 ? -14.260 -5.656 14.192 1.00 90.50 217 ASP A N 1
ATOM 1652 C CA . ASP A 1 217 ? -14.211 -5.788 15.643 1.00 90.50 217 ASP A CA 1
ATOM 1653 C C . ASP A 1 217 ? -12.819 -5.372 16.136 1.00 90.50 217 ASP A C 1
ATOM 1655 O O . ASP A 1 217 ? -11.836 -6.101 15.974 1.00 90.50 217 ASP A O 1
ATOM 1659 N N . ALA A 1 218 ? -12.737 -4.164 16.694 1.00 90.94 218 ALA A N 1
ATOM 1660 C CA . ALA A 1 218 ? -11.482 -3.599 17.171 1.00 90.94 218 ALA A CA 1
ATOM 1661 C C . ALA A 1 218 ? -10.857 -4.443 18.292 1.00 90.94 218 ALA A C 1
ATOM 1663 O O . ALA A 1 218 ? -9.644 -4.646 18.271 1.00 90.94 218 ALA A O 1
ATOM 1664 N N . ASP A 1 219 ? -11.664 -4.966 19.220 1.00 90.75 219 ASP A N 1
ATOM 1665 C CA . ASP A 1 219 ? -11.174 -5.751 20.359 1.00 90.75 219 ASP A CA 1
ATOM 1666 C C . ASP A 1 219 ? -10.526 -7.043 19.861 1.00 90.75 219 ASP A C 1
ATOM 1668 O O . ASP A 1 219 ? -9.389 -7.354 20.217 1.00 90.75 219 ASP A O 1
ATOM 1672 N N . ARG A 1 220 ? -11.177 -7.721 18.910 1.00 91.50 220 ARG A N 1
ATOM 1673 C CA . ARG A 1 220 ? -10.611 -8.909 18.261 1.00 91.50 220 ARG A CA 1
ATOM 1674 C C . ARG A 1 220 ? -9.287 -8.625 17.545 1.00 91.50 220 ARG A C 1
ATOM 1676 O O . ARG A 1 220 ? -8.399 -9.479 17.542 1.00 91.50 220 ARG A O 1
ATOM 1683 N N . ILE A 1 221 ? -9.151 -7.462 16.906 1.00 92.44 221 ILE A N 1
ATOM 1684 C CA . ILE A 1 221 ? -7.905 -7.079 16.227 1.00 92.44 221 ILE A CA 1
ATOM 1685 C C . ILE A 1 221 ? -6.798 -6.801 17.248 1.00 92.44 221 ILE A C 1
ATOM 1687 O O . ILE A 1 221 ? -5.663 -7.238 17.043 1.00 92.44 221 ILE A O 1
ATOM 1691 N N . PHE A 1 222 ? -7.109 -6.115 18.351 1.00 91.44 222 PHE A N 1
ATOM 1692 C CA . PHE A 1 222 ? -6.143 -5.885 19.425 1.00 91.44 222 PHE A CA 1
ATOM 1693 C C . PHE A 1 222 ? -5.682 -7.198 20.062 1.00 91.44 222 PHE A C 1
ATOM 1695 O O . PHE A 1 222 ? -4.475 -7.383 20.213 1.00 91.44 222 PHE A O 1
ATOM 1702 N N . ASP A 1 223 ? -6.599 -8.129 20.335 1.00 90.62 223 ASP A N 1
ATOM 1703 C CA . ASP A 1 223 ? -6.281 -9.455 20.877 1.00 90.62 223 ASP A CA 1
ATOM 1704 C C . ASP A 1 223 ? -5.350 -10.246 19.944 1.00 90.62 223 ASP A C 1
ATOM 1706 O O . ASP A 1 223 ? -4.379 -10.872 20.384 1.00 90.62 223 ASP A O 1
ATOM 1710 N N . ALA A 1 224 ? -5.613 -10.208 18.634 1.00 90.00 224 ALA A N 1
ATOM 1711 C CA . ALA A 1 224 ? -4.786 -10.896 17.649 1.00 90.00 224 ALA A CA 1
ATOM 1712 C C . ALA A 1 224 ? -3.390 -10.273 17.522 1.00 90.00 224 ALA A C 1
ATOM 1714 O O . ALA A 1 224 ? -2.382 -10.988 17.553 1.00 90.00 224 ALA A O 1
ATOM 1715 N N . TYR A 1 225 ? -3.317 -8.940 17.456 1.00 88.44 225 TYR A N 1
ATOM 1716 C CA . TYR A 1 225 ? -2.049 -8.219 17.475 1.00 88.44 225 TYR A CA 1
ATOM 1717 C C . TYR A 1 225 ? -1.256 -8.523 18.749 1.00 88.44 225 TYR A C 1
ATOM 1719 O O . TYR A 1 225 ? -0.046 -8.756 18.686 1.00 88.44 225 TYR A O 1
ATOM 1727 N N . GLU A 1 226 ? -1.926 -8.585 19.899 1.00 88.19 226 GLU A N 1
ATOM 1728 C CA . GLU A 1 226 ? -1.310 -8.937 21.171 1.00 88.19 226 GLU A CA 1
ATOM 1729 C C . GLU A 1 226 ? -0.735 -10.356 21.162 1.00 88.19 226 GLU A C 1
ATOM 1731 O O . GLU A 1 226 ? 0.426 -10.548 21.540 1.00 88.19 226 GLU A O 1
ATOM 1736 N N . ALA A 1 227 ? -1.496 -11.340 20.680 1.00 86.00 227 ALA A N 1
ATOM 1737 C CA . ALA A 1 227 ? -1.039 -12.722 20.561 1.00 86.00 227 ALA A CA 1
ATOM 1738 C C . ALA A 1 227 ? 0.170 -12.855 19.615 1.00 86.00 227 ALA A C 1
ATOM 1740 O O . ALA A 1 227 ? 1.177 -13.474 19.979 1.00 86.00 227 ALA A O 1
ATOM 1741 N N . SER A 1 228 ? 0.103 -12.225 18.435 1.00 81.31 228 SER A N 1
ATOM 1742 C CA . SER A 1 228 ? 1.184 -12.206 17.437 1.00 81.31 228 SER A CA 1
ATOM 1743 C C . SER A 1 228 ? 2.448 -11.538 17.985 1.00 81.31 228 SER A C 1
ATOM 1745 O O . SER A 1 228 ? 3.560 -12.057 17.843 1.00 81.31 228 SER A O 1
ATOM 1747 N N . THR A 1 229 ? 2.283 -10.417 18.688 1.00 78.12 229 THR A N 1
ATOM 1748 C CA . THR A 1 229 ? 3.394 -9.656 19.264 1.00 78.12 229 THR A CA 1
ATOM 1749 C C . THR A 1 229 ? 4.047 -10.415 20.415 1.00 78.12 229 THR A C 1
ATOM 1751 O O . THR A 1 229 ? 5.260 -10.610 20.401 1.00 78.12 229 THR A O 1
ATOM 1754 N N . LYS A 1 230 ? 3.275 -10.923 21.386 1.00 76.06 230 LYS A N 1
ATOM 1755 C CA . LYS A 1 230 ? 3.811 -11.675 22.537 1.00 76.06 230 LYS A CA 1
ATOM 1756 C C . LYS A 1 230 ? 4.648 -12.883 22.114 1.00 76.06 230 LYS A C 1
ATOM 1758 O O . LYS A 1 230 ? 5.712 -13.109 22.689 1.00 76.06 230 LYS A O 1
ATOM 1763 N N . ALA A 1 231 ? 4.208 -13.631 21.100 1.00 72.69 231 ALA A N 1
ATOM 1764 C CA . ALA A 1 231 ? 4.961 -14.771 20.578 1.00 72.69 231 ALA A CA 1
ATOM 1765 C C . ALA A 1 231 ? 6.334 -14.356 20.015 1.00 72.69 231 ALA A C 1
ATOM 1767 O O . ALA A 1 231 ? 7.334 -15.033 20.259 1.00 72.69 231 ALA A O 1
ATOM 1768 N N . LYS A 1 232 ? 6.393 -13.217 19.310 1.00 71.44 232 LYS A N 1
ATOM 1769 C CA . LYS A 1 232 ? 7.631 -12.647 18.752 1.00 71.44 232 LYS A CA 1
ATOM 1770 C C . LYS A 1 232 ? 8.559 -12.107 19.854 1.00 71.44 232 LYS A C 1
ATOM 1772 O O . LYS A 1 232 ? 9.770 -12.267 19.757 1.00 71.44 232 LYS A O 1
ATOM 1777 N N . LEU A 1 233 ? 8.001 -11.550 20.933 1.00 64.88 233 LEU A N 1
ATOM 1778 C CA . LEU A 1 233 ? 8.753 -11.032 22.088 1.00 64.88 233 LEU A CA 1
ATOM 1779 C C . LEU A 1 233 ? 9.365 -12.126 22.988 1.00 64.88 233 LEU A C 1
ATOM 1781 O O . LEU A 1 233 ? 10.327 -11.863 23.705 1.00 64.88 233 LEU A O 1
ATOM 1785 N N . ALA A 1 234 ? 8.841 -13.355 22.970 1.00 62.56 234 ALA A N 1
ATOM 1786 C CA . ALA A 1 234 ? 9.330 -14.452 23.815 1.00 62.56 234 ALA A CA 1
ATOM 1787 C C . ALA A 1 234 ? 10.672 -15.066 23.345 1.00 62.56 234 ALA A C 1
ATOM 1789 O O . ALA A 1 234 ? 11.275 -15.873 24.061 1.00 62.56 234 ALA A O 1
ATOM 1790 N N . GLN A 1 235 ? 11.155 -14.695 22.155 1.00 59.72 235 GLN A N 1
ATOM 1791 C CA . GLN A 1 235 ? 12.433 -15.144 21.599 1.00 59.72 235 GLN A CA 1
ATOM 1792 C C . GLN A 1 235 ? 13.569 -14.264 22.165 1.00 59.72 235 GLN A C 1
ATOM 1794 O O . GLN A 1 235 ? 13.783 -13.138 21.734 1.00 59.72 235 GLN A O 1
ATOM 1799 N N . LYS A 1 236 ? 14.232 -14.768 23.214 1.00 50.59 236 LYS A N 1
ATOM 1800 C CA . LYS A 1 236 ? 15.160 -14.070 24.130 1.00 50.59 236 LYS A CA 1
ATOM 1801 C C . LYS A 1 236 ? 16.300 -13.266 23.462 1.00 50.59 236 LYS A C 1
ATOM 1803 O O . LYS A 1 236 ? 17.281 -13.871 23.054 1.00 50.59 236 LYS A O 1
ATOM 1808 N N . GLU A 1 237 ? 16.222 -11.933 23.528 1.00 41.53 237 GLU A N 1
ATOM 1809 C CA . GLU A 1 237 ? 17.305 -10.943 23.760 1.00 41.53 237 GLU A CA 1
ATOM 1810 C C . GLU A 1 237 ? 16.650 -9.576 24.110 1.00 41.53 237 GLU A C 1
ATOM 1812 O O . GLU A 1 237 ? 15.447 -9.418 23.908 1.00 41.53 237 GLU A O 1
ATOM 1817 N N . SER A 1 238 ? 17.356 -8.633 24.759 1.00 48.56 238 SER A N 1
ATOM 1818 C CA . SER A 1 238 ? 16.736 -7.547 25.561 1.00 48.56 238 SER A CA 1
ATOM 1819 C C . SER A 1 238 ? 15.665 -6.720 24.821 1.00 48.56 238 SER A C 1
ATOM 1821 O O . SER A 1 238 ? 15.949 -6.033 23.838 1.00 48.56 238 SER A O 1
ATOM 1823 N N . LEU A 1 239 ? 14.445 -6.782 25.368 1.00 48.41 239 LEU A N 1
ATOM 1824 C CA . LEU A 1 239 ? 13.153 -6.463 24.749 1.00 48.41 239 LEU A CA 1
ATOM 1825 C C . LEU A 1 239 ? 13.012 -5.055 24.157 1.00 48.41 239 LEU A C 1
ATOM 1827 O O . LEU A 1 239 ? 12.397 -4.917 23.110 1.00 48.41 239 LEU A O 1
ATOM 1831 N N . GLU A 1 240 ? 13.546 -4.004 24.771 1.00 46.38 240 GLU A N 1
ATOM 1832 C CA . GLU A 1 240 ? 13.102 -2.643 24.425 1.00 46.38 240 GLU A CA 1
ATOM 1833 C C . GLU A 1 240 ? 13.653 -2.106 23.101 1.00 46.38 240 GLU A C 1
ATOM 1835 O O . GLU A 1 240 ? 12.918 -1.522 22.306 1.00 46.38 240 GLU A O 1
ATOM 1840 N N . VAL A 1 241 ? 14.940 -2.325 22.829 1.00 45.03 241 VAL A N 1
ATOM 1841 C CA . VAL A 1 241 ? 15.604 -1.770 21.636 1.00 45.03 241 VAL A CA 1
ATOM 1842 C C . VAL A 1 241 ? 15.477 -2.720 20.438 1.00 45.03 241 VAL A C 1
ATOM 1844 O O . VAL A 1 241 ? 15.449 -2.280 19.285 1.00 45.03 241 VAL A O 1
ATOM 1847 N N . MET A 1 242 ? 15.324 -4.027 20.689 1.00 45.91 242 MET A N 1
ATOM 1848 C CA . MET A 1 242 ? 15.129 -5.029 19.637 1.00 45.91 242 MET A CA 1
ATOM 1849 C C . MET A 1 242 ? 13.661 -5.249 19.250 1.00 45.91 242 MET A C 1
ATOM 1851 O O . MET A 1 242 ? 13.393 -5.408 18.064 1.00 45.91 242 MET A O 1
ATOM 1855 N N . ALA A 1 243 ? 12.686 -5.186 20.166 1.00 45.00 243 ALA A N 1
ATOM 1856 C CA . ALA A 1 243 ? 11.275 -5.369 19.794 1.00 45.00 243 ALA A CA 1
ATOM 1857 C C . ALA A 1 243 ? 10.790 -4.302 18.807 1.00 45.00 243 ALA A C 1
ATOM 1859 O O . ALA A 1 243 ? 10.170 -4.618 17.794 1.00 45.00 243 ALA A O 1
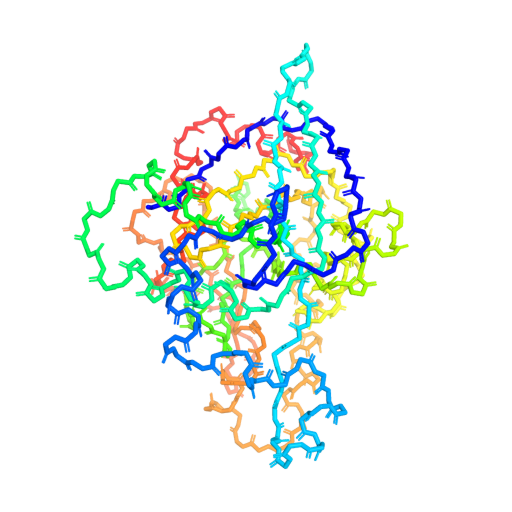ATOM 1860 N N . LEU A 1 244 ? 11.133 -3.038 19.058 1.00 46.22 244 LEU A N 1
ATOM 1861 C CA . LEU A 1 244 ? 10.759 -1.934 18.174 1.00 46.22 244 LEU A CA 1
ATOM 1862 C C . LEU A 1 244 ? 11.496 -1.983 16.825 1.00 46.22 244 LEU A C 1
ATOM 1864 O O . LEU A 1 244 ? 10.966 -1.499 15.829 1.00 46.22 244 LEU A O 1
ATOM 1868 N N . SER A 1 245 ? 12.690 -2.588 16.771 1.00 48.91 245 SER A N 1
ATOM 1869 C CA . SER A 1 245 ? 13.495 -2.696 15.545 1.00 48.91 245 SER A CA 1
ATOM 1870 C C . SER A 1 245 ? 13.305 -4.007 14.767 1.00 48.91 245 SER A C 1
ATOM 1872 O O . SER A 1 245 ? 13.780 -4.101 13.633 1.00 48.91 245 SER A O 1
ATOM 1874 N N . LEU A 1 246 ? 12.605 -5.006 15.322 1.00 57.25 246 LEU A N 1
ATOM 1875 C CA . LEU A 1 246 ? 12.354 -6.304 14.678 1.00 57.25 246 LEU A CA 1
ATOM 1876 C C . LEU A 1 246 ? 10.911 -6.519 14.215 1.00 57.25 246 LEU A C 1
ATOM 1878 O O . LEU A 1 246 ? 10.699 -7.322 13.305 1.00 57.25 246 LEU A O 1
ATOM 1882 N N . LEU A 1 247 ? 9.925 -5.843 14.810 1.00 58.44 247 LEU A N 1
ATOM 1883 C CA . LEU A 1 247 ? 8.531 -6.037 14.421 1.00 58.44 247 LEU A CA 1
ATOM 1884 C C . LEU A 1 247 ? 8.236 -5.370 13.061 1.00 58.44 247 LEU A C 1
ATOM 1886 O O . LEU A 1 247 ? 8.674 -4.240 12.826 1.00 58.44 247 LEU A O 1
ATOM 1890 N N . PRO A 1 248 ? 7.469 -6.022 12.165 1.00 61.16 248 PRO A N 1
ATOM 1891 C CA . PRO A 1 248 ? 6.914 -5.362 10.977 1.00 61.16 248 PRO A CA 1
ATOM 1892 C C . PRO A 1 248 ? 5.994 -4.187 11.354 1.00 61.16 248 PRO A C 1
ATOM 1894 O O . PRO A 1 248 ? 6.075 -3.106 10.764 1.00 61.16 248 PRO A O 1
ATOM 1897 N N . VAL A 1 249 ? 5.205 -4.384 12.417 1.00 71.69 249 VAL A N 1
ATOM 1898 C CA . VAL A 1 249 ? 4.283 -3.413 13.018 1.00 71.69 249 VAL A CA 1
ATOM 1899 C C . VAL A 1 249 ? 4.730 -3.121 14.448 1.00 71.69 249 VAL A C 1
ATOM 1901 O O . VAL A 1 249 ? 4.726 -4.009 15.295 1.00 71.69 249 VAL A O 1
ATOM 1904 N N . ALA A 1 250 ? 5.120 -1.878 14.725 1.00 79.12 250 ALA A N 1
ATOM 1905 C CA . ALA A 1 250 ? 5.577 -1.445 16.049 1.00 79.12 250 ALA A CA 1
ATOM 1906 C C . ALA A 1 250 ? 4.422 -1.036 16.985 1.00 79.12 250 ALA A C 1
ATOM 1908 O O . ALA A 1 250 ? 4.651 -0.699 18.146 1.00 79.12 250 ALA A O 1
ATOM 1909 N N . GLY A 1 251 ? 3.187 -1.033 16.485 1.00 88.44 251 GLY A N 1
ATOM 1910 C CA . GLY A 1 251 ? 1.993 -0.676 17.239 1.00 88.44 251 GLY A CA 1
ATOM 1911 C C . GLY A 1 251 ? 0.774 -0.499 16.349 1.00 88.44 251 GLY A C 1
ATOM 1912 O O . GLY A 1 251 ? 0.891 -0.393 15.129 1.00 88.44 251 GLY A O 1
ATOM 1913 N N . ILE A 1 252 ? -0.391 -0.405 16.978 1.00 92.56 252 ILE A N 1
ATOM 1914 C CA . ILE A 1 252 ? -1.644 -0.021 16.323 1.00 92.56 252 ILE A CA 1
ATOM 1915 C C . ILE A 1 252 ? -2.046 1.361 16.835 1.00 92.56 252 ILE A C 1
ATOM 1917 O O . ILE A 1 252 ? -1.972 1.625 18.030 1.00 92.56 252 ILE A O 1
ATOM 1921 N N . ALA A 1 253 ? -2.471 2.253 15.951 1.00 93.06 253 ALA A N 1
ATOM 1922 C CA . ALA A 1 253 ? -2.932 3.592 16.283 1.00 93.06 253 ALA A CA 1
ATOM 1923 C C . ALA A 1 253 ? -4.417 3.754 15.948 1.00 93.06 253 ALA A C 1
ATOM 1925 O O . ALA A 1 253 ? -4.870 3.367 14.873 1.00 93.06 253 ALA A O 1
ATOM 1926 N N . LEU A 1 254 ? -5.164 4.377 16.856 1.00 92.88 254 LEU A N 1
ATOM 1927 C CA . LEU A 1 254 ? -6.489 4.920 16.581 1.00 92.88 254 LEU A CA 1
ATOM 1928 C C . LEU A 1 254 ? -6.325 6.357 16.092 1.00 92.88 254 LEU A C 1
ATOM 1930 O O . LEU A 1 254 ? -5.976 7.255 16.866 1.00 92.88 254 LEU A O 1
ATOM 1934 N N . VAL A 1 255 ? -6.576 6.553 14.801 1.00 91.50 255 VAL A N 1
ATOM 1935 C CA . VAL A 1 255 ? -6.518 7.856 14.137 1.00 91.50 255 VAL A CA 1
ATOM 1936 C C . VAL A 1 255 ? -7.947 8.381 13.996 1.00 91.50 255 VAL A C 1
ATOM 1938 O O . VAL A 1 255 ? -8.755 7.720 13.345 1.00 91.50 255 VAL A O 1
ATOM 1941 N N . PRO A 1 256 ? -8.310 9.520 14.606 1.00 87.81 256 PRO A N 1
ATOM 1942 C CA . PRO A 1 256 ? -9.651 10.083 14.458 1.00 87.81 256 PRO A CA 1
ATOM 1943 C C . PRO A 1 256 ? -9.989 10.352 12.987 1.00 87.81 256 PRO A C 1
ATOM 1945 O O . PRO A 1 256 ? -9.165 10.909 12.264 1.00 87.81 256 PRO A O 1
ATOM 1948 N N . LEU A 1 257 ? -11.195 9.973 12.550 1.00 83.31 257 LEU A N 1
ATOM 1949 C CA . LEU A 1 257 ? -11.674 10.292 11.197 1.00 83.31 257 LEU A CA 1
ATOM 1950 C C . LEU A 1 257 ? -12.107 11.756 11.059 1.00 83.31 257 LEU A C 1
ATOM 1952 O O . LEU A 1 257 ? -12.018 12.335 9.982 1.00 83.31 257 LEU A O 1
ATOM 1956 N N . GLU A 1 258 ? -12.544 12.367 12.156 1.00 71.19 258 GLU A N 1
ATOM 1957 C CA . GLU A 1 258 ? -12.942 13.770 12.205 1.00 71.19 258 GLU A CA 1
ATOM 1958 C C . GLU A 1 258 ? -11.800 14.621 12.781 1.00 71.19 258 GLU A C 1
ATOM 1960 O O . GLU A 1 258 ? -11.257 14.320 13.844 1.00 71.19 258 GLU A O 1
ATOM 1965 N N . GLY A 1 259 ? -11.434 15.705 12.089 1.00 58.81 259 GLY A N 1
ATOM 1966 C CA . GLY A 1 259 ? -10.480 16.698 12.602 1.00 58.81 259 GLY A CA 1
ATOM 1967 C C . GLY A 1 259 ? -8.993 16.333 12.491 1.00 58.81 259 GLY A C 1
ATOM 1968 O O . GLY A 1 259 ? -8.161 17.023 13.083 1.00 58.81 259 GLY A O 1
ATOM 1969 N N . ALA A 1 260 ? -8.627 15.294 11.735 1.00 55.00 260 ALA A N 1
ATOM 1970 C CA . ALA A 1 260 ? -7.229 14.944 11.481 1.00 55.00 260 ALA A CA 1
ATOM 1971 C C . ALA A 1 260 ? -6.549 15.966 10.542 1.00 55.00 260 ALA A C 1
ATOM 1973 O O . ALA A 1 260 ? -6.624 15.867 9.321 1.00 55.00 260 ALA A O 1
ATOM 1974 N N . GLY A 1 261 ? -5.894 16.977 11.121 1.00 55.28 261 GLY A N 1
ATOM 1975 C CA . GLY A 1 261 ? -4.987 17.894 10.419 1.00 55.28 261 GLY A CA 1
ATOM 1976 C C . GLY A 1 261 ? -3.541 17.374 10.330 1.00 55.28 261 GLY A C 1
ATOM 1977 O O . GLY A 1 261 ? -3.246 16.222 10.652 1.00 55.28 261 GLY A O 1
ATOM 1978 N N . ARG A 1 262 ? -2.600 18.239 9.917 1.00 50.72 262 ARG A N 1
ATOM 1979 C CA . ARG A 1 262 ? -1.160 17.912 9.864 1.00 50.72 262 ARG A CA 1
ATOM 1980 C C . ARG A 1 262 ? -0.586 17.817 11.283 1.00 50.72 262 ARG A C 1
ATOM 1982 O O . ARG A 1 262 ? -0.312 18.834 11.911 1.00 50.72 262 ARG A O 1
ATOM 1989 N N . GLY A 1 263 ? -0.411 16.584 11.757 1.00 57.28 263 GLY A N 1
ATOM 1990 C CA . GLY A 1 263 ? 0.003 16.248 13.121 1.00 57.28 263 GLY A CA 1
ATOM 1991 C C . GLY A 1 263 ? -1.187 15.728 13.917 1.00 57.28 263 GLY A C 1
ATOM 1992 O O . GLY A 1 263 ? -1.994 16.505 14.419 1.00 57.28 263 GLY A O 1
ATOM 1993 N N . VAL A 1 264 ? -1.313 14.403 14.008 1.00 66.94 264 VAL A N 1
ATOM 1994 C CA . VAL A 1 264 ? -2.450 13.775 14.684 1.00 66.94 264 VAL A CA 1
ATOM 1995 C C . VAL A 1 264 ? -1.992 13.284 16.051 1.00 66.94 264 VAL A C 1
ATOM 1997 O O . VAL A 1 264 ? -1.089 12.452 16.149 1.00 66.94 264 VAL A O 1
ATOM 2000 N N . ASN A 1 265 ? -2.608 13.813 17.108 1.00 80.06 265 ASN A N 1
ATOM 2001 C CA . ASN A 1 265 ? -2.551 13.177 18.418 1.00 80.06 265 ASN A CA 1
ATOM 2002 C C . ASN A 1 265 ? -3.351 11.885 18.328 1.00 80.06 265 ASN A C 1
ATOM 2004 O O . ASN A 1 265 ? -4.571 11.912 18.164 1.00 80.06 265 ASN A O 1
ATOM 2008 N N . VAL A 1 266 ? -2.647 10.765 18.399 1.00 86.56 266 VAL A N 1
ATOM 2009 C CA . VAL A 1 266 ? -3.233 9.442 18.216 1.00 86.56 266 VAL A CA 1
ATOM 2010 C C . VAL A 1 266 ? -3.117 8.635 19.489 1.00 86.56 266 VAL A C 1
ATOM 2012 O O . VAL A 1 266 ? -2.181 8.802 20.274 1.00 86.56 266 VAL A O 1
ATOM 2015 N N . ARG A 1 267 ? -4.094 7.753 19.697 1.00 91.81 267 ARG A N 1
ATOM 2016 C CA . ARG A 1 267 ? -4.028 6.760 20.766 1.00 91.81 267 ARG A CA 1
ATOM 2017 C C . ARG A 1 267 ? -3.345 5.527 20.205 1.00 91.81 267 ARG A C 1
ATOM 2019 O O . ARG A 1 267 ? -3.899 4.873 19.326 1.00 91.81 267 ARG A O 1
ATOM 2026 N N . CYS A 1 268 ? -2.156 5.227 20.700 1.00 92.19 268 CYS A N 1
ATOM 2027 C CA . CYS A 1 268 ? -1.343 4.117 20.235 1.00 92.19 268 CYS A CA 1
ATOM 2028 C C . CYS A 1 268 ? -1.394 2.971 21.240 1.00 92.19 268 CYS A C 1
ATOM 2030 O O . CYS A 1 268 ? -1.272 3.192 22.443 1.00 92.19 268 CYS A O 1
ATOM 2032 N N . TYR A 1 269 ? -1.513 1.755 20.732 1.00 91.81 269 TYR A N 1
ATOM 2033 C CA . TYR A 1 269 ? -1.341 0.511 21.457 1.00 91.81 269 TYR A CA 1
ATOM 2034 C C . TYR A 1 269 ? 0.001 -0.099 21.047 1.00 91.81 269 TYR A C 1
ATOM 2036 O O . TYR A 1 269 ? 0.163 -0.571 19.917 1.00 91.81 269 TYR A O 1
ATOM 2044 N N . VAL A 1 270 ? 0.995 0.004 21.932 1.00 89.38 270 VAL A N 1
ATOM 2045 C CA . VAL A 1 270 ? 2.417 -0.229 21.618 1.00 89.38 270 VAL A CA 1
ATOM 2046 C C . VAL A 1 270 ? 3.087 -1.156 22.638 1.00 89.38 270 VAL A C 1
ATOM 2048 O O . VAL A 1 270 ? 2.657 -1.203 23.795 1.00 89.38 270 VAL A O 1
ATOM 2051 N N . PRO A 1 271 ? 4.149 -1.888 22.250 1.00 82.00 271 PRO A N 1
ATOM 2052 C CA . PRO A 1 271 ? 4.970 -2.667 23.177 1.00 82.00 271 PRO A CA 1
ATOM 2053 C C . PRO A 1 271 ? 5.715 -1.798 24.199 1.00 82.00 271 PRO A C 1
ATOM 2055 O O . PRO A 1 271 ? 6.158 -0.695 23.893 1.00 82.00 271 PRO A O 1
ATOM 2058 N N . SER A 1 272 ? 5.894 -2.337 25.404 1.00 77.94 272 SER A N 1
ATOM 2059 C CA . SER A 1 272 ? 6.686 -1.778 26.506 1.00 77.94 272 SER A CA 1
ATOM 2060 C C . SER A 1 272 ? 7.301 -2.899 27.354 1.00 77.94 272 SER A C 1
ATOM 2062 O O . SER A 1 272 ? 6.938 -4.068 27.196 1.00 77.94 272 SER A O 1
ATOM 2064 N N . GLU A 1 273 ? 8.158 -2.557 28.324 1.00 67.12 273 GLU A N 1
ATOM 2065 C CA . GLU A 1 273 ? 8.716 -3.523 29.293 1.00 67.12 273 GLU A CA 1
ATOM 2066 C C . GLU A 1 273 ? 7.651 -4.321 30.053 1.00 67.12 273 GLU A C 1
ATOM 2068 O O . GLU A 1 273 ? 7.878 -5.464 30.443 1.00 67.12 273 GLU A O 1
ATOM 2073 N N . LYS A 1 274 ? 6.480 -3.718 30.284 1.00 70.69 274 LYS A N 1
ATOM 2074 C CA . LYS A 1 274 ? 5.386 -4.311 31.067 1.00 70.69 274 LYS A CA 1
ATOM 2075 C C . LYS A 1 274 ? 4.367 -5.056 30.200 1.00 70.69 274 LYS A C 1
ATOM 2077 O O . LYS A 1 274 ? 3.338 -5.485 30.713 1.00 70.69 274 LYS A O 1
ATOM 2082 N N . GLY A 1 275 ? 4.637 -5.203 28.903 1.00 74.19 275 GLY A N 1
ATOM 2083 C CA . GLY A 1 275 ? 3.696 -5.717 27.909 1.00 74.19 275 GLY A CA 1
ATOM 2084 C C . GLY A 1 275 ? 3.164 -4.610 27.003 1.00 74.19 275 GLY A C 1
ATOM 2085 O O . GLY A 1 275 ? 3.827 -3.598 26.794 1.00 74.19 275 GLY A O 1
ATOM 2086 N N . LEU A 1 276 ? 1.979 -4.797 26.432 1.00 82.94 276 LEU A N 1
ATOM 2087 C CA . LEU A 1 276 ? 1.356 -3.791 25.574 1.00 82.94 276 LEU A CA 1
ATOM 2088 C C . LEU A 1 276 ? 0.619 -2.750 26.415 1.00 82.94 276 LEU A C 1
ATOM 2090 O O . LEU A 1 276 ? -0.070 -3.096 27.376 1.00 82.94 276 LEU A O 1
ATOM 2094 N N . LEU A 1 277 ? 0.757 -1.477 26.056 1.00 88.94 277 LEU A N 1
ATOM 2095 C CA . LEU A 1 277 ? 0.095 -0.384 26.758 1.00 88.94 277 LEU A CA 1
ATOM 2096 C C . LEU A 1 277 ? -0.443 0.674 25.800 1.00 88.94 277 LEU A C 1
ATOM 2098 O O . LEU A 1 277 ? -0.006 0.805 24.656 1.00 88.94 277 LEU A O 1
ATOM 2102 N N . TRP A 1 278 ? -1.414 1.431 26.303 1.00 92.44 278 TRP A N 1
ATOM 2103 C CA . TRP A 1 278 ? -1.982 2.576 25.612 1.00 92.44 278 TRP A CA 1
ATOM 2104 C C . TRP A 1 278 ? -1.189 3.841 25.938 1.00 92.44 278 TRP A C 1
ATOM 2106 O O . TRP A 1 278 ? -1.044 4.196 27.107 1.00 92.44 278 TRP A O 1
ATOM 2116 N N . VAL A 1 279 ? -0.746 4.555 24.907 1.00 92.50 279 VAL A N 1
ATOM 2117 C CA . VAL A 1 279 ? -0.191 5.913 25.014 1.00 92.50 279 VAL A CA 1
ATOM 2118 C C . VAL A 1 279 ? -0.957 6.874 24.120 1.00 92.50 279 VAL A C 1
ATOM 2120 O O . VAL A 1 279 ? -1.623 6.472 23.170 1.00 92.50 279 VAL A O 1
ATOM 2123 N N . THR A 1 280 ? -0.874 8.163 24.431 1.00 91.88 280 THR A N 1
ATOM 2124 C CA . THR A 1 280 ? -1.288 9.229 23.515 1.00 91.88 280 THR A CA 1
ATOM 2125 C C . THR A 1 280 ? -0.066 10.054 23.179 1.00 91.88 280 THR A C 1
ATOM 2127 O O . THR A 1 280 ? 0.615 10.539 24.079 1.00 91.88 280 THR A O 1
ATOM 2130 N N . GLU A 1 281 ? 0.219 10.193 21.893 1.00 89.31 281 GLU A N 1
ATOM 2131 C CA . GLU A 1 281 ? 1.419 10.871 21.415 1.00 89.31 281 GLU A CA 1
ATOM 2132 C C . GLU A 1 281 ? 1.205 11.433 20.006 1.00 89.31 281 GLU A C 1
ATOM 2134 O O . GLU A 1 281 ? 0.258 11.072 19.301 1.00 89.31 281 GLU A O 1
ATOM 2139 N N . THR A 1 282 ? 2.101 12.328 19.598 1.00 87.12 282 THR A N 1
ATOM 2140 C CA . THR A 1 282 ? 2.157 12.856 18.235 1.00 87.12 282 THR A CA 1
ATOM 2141 C C . THR A 1 282 ? 3.174 12.054 17.427 1.00 87.12 282 THR A C 1
ATOM 2143 O O . THR A 1 282 ? 4.307 11.870 17.870 1.00 87.12 282 THR A O 1
ATOM 2146 N N . ARG A 1 283 ? 2.801 11.606 16.224 1.00 86.38 283 ARG A N 1
ATOM 2147 C CA . ARG A 1 283 ? 3.692 10.870 15.310 1.00 86.38 283 ARG A CA 1
ATOM 2148 C C . ARG A 1 283 ? 3.713 11.484 13.913 1.00 86.38 283 ARG A C 1
ATOM 2150 O O . ARG A 1 283 ? 2.778 12.174 13.508 1.00 86.38 283 ARG A O 1
ATOM 2157 N N . GLY A 1 284 ? 4.791 11.203 13.178 1.00 87.75 284 GLY A N 1
ATOM 2158 C CA . GLY A 1 284 ? 4.884 11.488 11.746 1.00 87.75 284 GLY A CA 1
ATOM 2159 C C . GLY A 1 284 ? 3.893 10.648 10.934 1.00 87.75 284 GLY A C 1
ATOM 2160 O O . GLY A 1 284 ? 3.446 9.588 11.378 1.00 87.75 284 GLY A O 1
ATOM 2161 N N . LEU A 1 285 ? 3.549 11.125 9.738 1.00 88.31 285 LEU A N 1
ATOM 2162 C CA . LEU A 1 285 ? 2.607 10.471 8.829 1.00 88.31 285 LEU A CA 1
ATOM 2163 C C . LEU A 1 285 ? 3.324 10.071 7.540 1.00 88.31 285 LEU A C 1
ATOM 2165 O O . LEU A 1 285 ? 3.979 10.913 6.924 1.00 88.31 285 LEU A O 1
ATOM 2169 N N . ARG A 1 286 ? 3.119 8.829 7.092 1.00 87.31 286 ARG A N 1
ATOM 2170 C CA . ARG A 1 286 ? 3.553 8.364 5.764 1.00 87.31 286 ARG A CA 1
ATOM 2171 C C . ARG A 1 286 ? 2.876 9.166 4.639 1.00 87.31 286 ARG A C 1
ATOM 2173 O O . ARG A 1 286 ? 1.747 9.607 4.848 1.00 87.31 286 ARG A O 1
ATOM 2180 N N . PRO A 1 287 ? 3.473 9.279 3.437 1.00 86.31 287 PRO A N 1
ATOM 2181 C CA . PRO A 1 287 ? 2.808 9.881 2.275 1.00 86.31 287 PRO A CA 1
ATOM 2182 C C . PRO A 1 287 ? 1.412 9.294 1.999 1.00 86.31 287 PRO A C 1
ATOM 2184 O O . PRO A 1 287 ? 0.444 10.051 1.973 1.00 86.31 287 PRO A O 1
ATOM 2187 N N . TYR A 1 288 ? 1.273 7.960 1.950 1.00 88.81 288 TYR A N 1
ATOM 2188 C CA . TYR A 1 288 ? -0.020 7.253 1.920 1.00 88.81 288 TYR A CA 1
ATOM 2189 C C . TYR A 1 288 ? -1.036 7.793 2.940 1.00 88.81 288 TYR A C 1
ATOM 2191 O O . TYR A 1 288 ? -2.198 8.064 2.628 1.00 88.81 288 TYR A O 1
ATOM 2199 N N . THR A 1 289 ? -0.594 7.940 4.190 1.00 89.31 289 THR A N 1
ATOM 2200 C CA . THR A 1 289 ? -1.422 8.396 5.311 1.00 89.31 289 THR A CA 1
ATOM 2201 C C . THR A 1 289 ? -1.833 9.841 5.135 1.00 89.31 289 THR A C 1
ATOM 2203 O O . THR A 1 289 ? -2.989 10.162 5.372 1.00 89.31 289 THR A O 1
ATOM 2206 N N . GLN A 1 290 ? -0.916 10.704 4.700 1.00 88.69 290 GLN A N 1
ATOM 2207 C CA . GLN A 1 290 ? -1.225 12.102 4.414 1.00 88.69 290 GLN A CA 1
ATOM 2208 C C . GLN A 1 290 ? -2.301 12.191 3.330 1.00 88.69 290 GLN A C 1
ATOM 2210 O O . GLN A 1 290 ? -3.323 12.822 3.567 1.00 88.69 290 GLN A O 1
ATOM 2215 N N . ALA A 1 291 ? -2.141 11.468 2.219 1.00 89.44 291 ALA A N 1
ATOM 2216 C CA . ALA A 1 291 ? -3.126 11.425 1.139 1.00 89.44 291 ALA A CA 1
ATOM 2217 C C . ALA A 1 291 ? -4.500 10.921 1.610 1.00 89.44 291 ALA A C 1
ATOM 2219 O O . ALA A 1 291 ? -5.532 11.502 1.278 1.00 89.44 291 ALA A O 1
ATOM 2220 N N . THR A 1 292 ? -4.513 9.851 2.410 1.00 90.88 292 THR A N 1
ATOM 2221 C CA . THR A 1 292 ? -5.748 9.265 2.948 1.00 90.88 292 THR A CA 1
ATOM 2222 C C . THR A 1 292 ? -6.446 10.226 3.912 1.00 90.88 292 THR A C 1
ATOM 2224 O O . THR A 1 292 ? -7.654 10.414 3.820 1.00 90.88 292 THR A O 1
ATOM 2227 N N . LEU A 1 293 ? -5.711 10.867 4.823 1.00 89.44 293 LEU A N 1
ATOM 2228 C CA . LEU A 1 293 ? -6.297 11.812 5.773 1.00 89.44 293 LEU A CA 1
ATOM 2229 C C . LEU A 1 293 ? -6.746 13.109 5.093 1.00 89.44 293 LEU A C 1
ATOM 2231 O O . LEU A 1 293 ? -7.815 13.609 5.422 1.00 89.44 293 LEU A O 1
ATOM 2235 N N . GLU A 1 294 ? -5.993 13.615 4.111 1.00 89.00 294 GLU A N 1
ATOM 2236 C CA . GLU A 1 294 ? -6.399 14.766 3.296 1.00 89.00 294 GLU A CA 1
ATOM 2237 C C . GLU A 1 294 ? -7.702 14.467 2.535 1.00 89.00 294 GLU A C 1
ATOM 2239 O O . GLU A 1 294 ? -8.623 15.283 2.561 1.00 89.00 294 GLU A O 1
ATOM 2244 N N . TYR A 1 295 ? -7.847 13.270 1.955 1.00 88.94 295 TYR A N 1
ATOM 2245 C CA . TYR A 1 295 ? -9.096 12.819 1.326 1.00 88.94 295 TYR A CA 1
ATOM 2246 C C . TYR A 1 295 ? -10.285 12.797 2.292 1.00 88.94 295 TYR A C 1
ATOM 2248 O O . TYR A 1 295 ? -11.397 13.183 1.928 1.00 88.94 295 TYR A O 1
ATOM 2256 N N . LEU A 1 296 ? -10.046 12.397 3.540 1.00 90.06 296 LEU A N 1
ATOM 2257 C CA . LEU A 1 296 ? -11.062 12.294 4.588 1.00 90.06 296 LEU A CA 1
ATOM 2258 C C . LEU A 1 296 ? -11.373 13.632 5.274 1.00 90.06 296 LEU A C 1
ATOM 2260 O O . LEU A 1 296 ? -12.213 13.679 6.168 1.00 90.06 296 LEU A O 1
ATOM 2264 N N . THR A 1 297 ? -10.764 14.739 4.841 1.00 88.06 297 THR A N 1
ATOM 2265 C CA . THR A 1 297 ? -11.199 16.075 5.282 1.00 88.06 297 THR A CA 1
ATOM 2266 C C . THR A 1 297 ? -12.570 16.461 4.714 1.00 88.06 297 THR A C 1
ATOM 2268 O O . THR A 1 297 ? -13.288 17.244 5.340 1.00 88.06 297 THR A O 1
ATOM 2271 N N . ASP A 1 298 ? -12.975 15.886 3.573 1.00 88.94 298 ASP A N 1
ATOM 2272 C CA . ASP A 1 298 ? -14.333 16.024 3.038 1.00 88.94 298 ASP A CA 1
ATOM 2273 C C . ASP A 1 298 ? -15.279 15.010 3.704 1.00 88.94 298 ASP A C 1
ATOM 2275 O O . ASP A 1 298 ? -15.107 13.791 3.625 1.00 88.94 298 ASP A O 1
ATOM 2279 N N . GLN A 1 299 ? -16.343 15.525 4.318 1.00 89.19 299 GLN A N 1
ATOM 2280 C CA . GLN A 1 299 ? -17.376 14.731 4.983 1.00 89.19 299 GLN A CA 1
ATOM 2281 C C . GLN A 1 299 ? -18.078 13.734 4.052 1.00 89.19 299 GLN A C 1
ATOM 2283 O O . GLN A 1 299 ? -18.528 12.682 4.508 1.00 89.19 299 GLN A O 1
ATOM 2288 N N . LYS A 1 300 ? -18.159 14.012 2.744 1.00 91.88 300 LYS A N 1
ATOM 2289 C CA . LYS A 1 300 ? -18.699 13.053 1.768 1.00 91.88 300 LYS A CA 1
ATOM 2290 C C . LYS A 1 300 ? -17.825 11.805 1.660 1.00 91.88 300 LYS A C 1
ATOM 2292 O O . LYS A 1 300 ? -18.361 10.705 1.557 1.00 91.88 300 LYS A O 1
ATOM 2297 N N . ASN A 1 301 ? -16.507 11.969 1.741 1.00 91.69 301 ASN A N 1
ATOM 2298 C CA . ASN A 1 301 ? -15.543 10.876 1.650 1.00 91.69 301 ASN A CA 1
ATOM 2299 C C . ASN A 1 301 ? -15.504 10.056 2.939 1.00 91.69 301 ASN A C 1
ATOM 2301 O O . ASN A 1 301 ? -15.468 8.827 2.882 1.00 91.69 301 ASN A O 1
ATOM 2305 N N . VAL A 1 302 ? -15.610 10.718 4.098 1.00 91.56 302 VAL A N 1
ATOM 2306 C CA . VAL A 1 302 ? -15.809 10.035 5.387 1.00 91.56 302 VAL A CA 1
ATOM 2307 C C . VAL A 1 302 ? -17.070 9.182 5.336 1.00 91.56 302 VAL A C 1
ATOM 2309 O O . VAL A 1 302 ? -17.020 7.990 5.631 1.00 91.56 302 VAL A O 1
ATOM 2312 N N . ARG A 1 303 ? -18.192 9.765 4.899 1.00 92.94 303 ARG A N 1
ATOM 2313 C CA . ARG A 1 303 ? -19.459 9.045 4.758 1.00 92.94 303 ARG A CA 1
ATOM 2314 C C . ARG A 1 303 ? -19.337 7.852 3.811 1.00 92.94 303 ARG A C 1
ATOM 2316 O O . ARG A 1 303 ? -19.760 6.764 4.177 1.00 92.94 303 ARG A O 1
ATOM 2323 N N . PHE A 1 304 ? -18.727 8.032 2.640 1.00 92.88 304 PHE A N 1
ATOM 2324 C CA . PHE A 1 304 ? -18.482 6.940 1.697 1.00 92.88 304 PHE A CA 1
ATOM 2325 C C . PHE A 1 304 ? -17.676 5.804 2.341 1.00 92.88 304 PHE A C 1
ATOM 2327 O O . PHE A 1 304 ? -18.061 4.641 2.237 1.00 92.88 304 PHE A O 1
ATOM 2334 N N . LEU A 1 305 ? -16.579 6.128 3.033 1.00 94.12 305 LEU A N 1
ATOM 2335 C CA . LEU A 1 305 ? -15.735 5.135 3.693 1.00 94.12 305 LEU A CA 1
ATOM 2336 C C . LEU A 1 305 ? -16.500 4.370 4.786 1.00 94.12 305 LEU A C 1
ATOM 2338 O O . LEU A 1 305 ? -16.405 3.145 4.854 1.00 94.12 305 LEU A O 1
ATOM 2342 N N . LEU A 1 306 ? -17.278 5.080 5.607 1.00 94.44 306 LEU A N 1
ATOM 2343 C CA . LEU A 1 306 ? -18.100 4.490 6.666 1.00 94.44 306 LEU A CA 1
ATOM 2344 C C . LEU A 1 306 ? -19.205 3.587 6.100 1.00 94.44 306 LEU A C 1
ATOM 2346 O O . LEU A 1 306 ? -19.340 2.453 6.556 1.00 94.44 306 LEU A O 1
ATOM 2350 N N . GLU A 1 307 ? -19.901 4.016 5.044 1.00 94.44 307 GLU A N 1
ATOM 2351 C CA . GLU A 1 307 ? -20.905 3.196 4.350 1.00 94.44 307 GLU A CA 1
ATOM 2352 C C . GLU A 1 307 ? -20.272 1.916 3.770 1.00 94.44 307 GLU A C 1
ATOM 2354 O O . GLU A 1 307 ? -20.850 0.830 3.850 1.00 94.44 307 GLU A O 1
ATOM 2359 N N . LYS A 1 308 ? -19.048 2.001 3.221 1.00 94.62 308 LYS A N 1
ATOM 2360 C CA . LYS A 1 308 ? -18.301 0.821 2.744 1.00 94.62 308 LYS A CA 1
ATOM 2361 C C . LYS A 1 308 ? -17.874 -0.115 3.871 1.00 94.62 308 LYS A C 1
ATOM 2363 O O . LYS A 1 308 ? -17.802 -1.319 3.623 1.00 94.62 308 LYS A O 1
ATOM 2368 N N . ALA A 1 309 ? -17.621 0.423 5.061 1.00 93.81 309 ALA A N 1
ATOM 2369 C CA . ALA A 1 309 ? -17.310 -0.330 6.271 1.00 93.81 309 ALA A CA 1
ATOM 2370 C C . ALA A 1 309 ? -18.558 -0.880 6.993 1.00 93.81 309 ALA A C 1
ATOM 2372 O O . ALA A 1 309 ? -18.410 -1.676 7.916 1.00 93.81 309 ALA A O 1
ATOM 2373 N N . GLY A 1 310 ? -19.772 -0.522 6.559 1.00 92.94 310 GLY A N 1
ATOM 2374 C CA . GLY A 1 310 ? -21.029 -1.023 7.129 1.00 92.94 310 GLY A CA 1
ATOM 2375 C C . GLY A 1 310 ? -21.602 -0.193 8.284 1.00 92.94 310 GLY A C 1
ATOM 2376 O O . GLY A 1 310 ? -22.452 -0.705 9.013 1.00 92.94 310 GLY A O 1
ATOM 2377 N N . PHE A 1 311 ? -21.155 1.056 8.450 1.00 91.38 311 PHE A N 1
ATOM 2378 C CA . PHE A 1 311 ? -21.680 2.006 9.438 1.00 91.38 311 PHE A CA 1
ATOM 2379 C C . PHE A 1 311 ? -22.762 2.934 8.878 1.00 91.38 311 PHE A C 1
ATOM 2381 O O . PHE A 1 311 ? -22.769 3.183 7.651 1.00 91.38 311 PHE A O 1
#

Foldseek 3Di:
DKAFDFFQEPEEAEDEDEDELELPDDDLSHADPQLSVLCVVVVVVQFAQDPVSCVVVVHPDGFHFFKFWSDWDWDADPNGIYIYTYMYGYGPCSLVSLLVSCVVDPPDDPVRLVVRFRAFEKEFEWEWDADPNFIWTWWFQFFQDDNQRATDSGNFMDTQGPVLSPPPDSRVVVRQVRCCQQQVDGPVVQAKDFQRTKIPPSNSSHIYGYIYGAPGDPVVSVVSNQVNLVVVQVPDDDRDPVSRNPHRTQWIWTFGLPPDDQWTQIWTFGQDPVGTDTDTDTTHHDSNRVNVSVQSNDVVSVVVSVVNRVD

Radius of gyration: 19.44 Å; chains: 1; bounding box: 51×39×57 Å